Protein AF-A0A962XUI7-F1 (afdb_monomer_lite)

Sequence (190 aa):
MIWFRSATIGVGAEGLFVVFGGFAVDAEAFRALLSDLDWAPSDAAALRLVDDGALAWGTGSEPDVLVGTWSNAGQDRVAWLAANAEELLAAYYRTHPLTRAGFDRQARELLQRHGASAFAGIAGELPERSLFVDVGSVVAEPRGAPRHRYGVYCALDRRPGDVD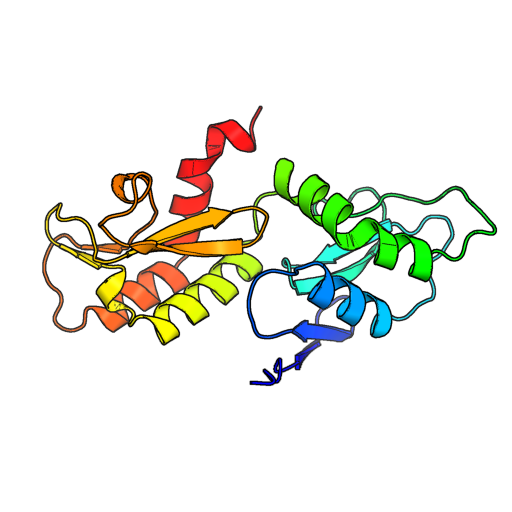LAVRRWLDRGEAYDGYLGMNVCRYNC

Structure (mmCIF, N/CA/C/O backbone):
data_AF-A0A962XUI7-F1
#
_entry.id   AF-A0A962XUI7-F1
#
loop_
_atom_site.group_PDB
_atom_site.id
_atom_site.type_symbol
_atom_site.label_atom_id
_atom_site.label_alt_id
_atom_site.label_comp_id
_atom_site.label_asym_id
_atom_site.label_entity_id
_atom_site.label_seq_id
_atom_site.pdbx_PDB_ins_code
_atom_site.Cartn_x
_atom_site.Cartn_y
_atom_site.Cartn_z
_atom_site.occupancy
_atom_site.B_iso_or_equiv
_atom_site.auth_seq_id
_atom_site.auth_comp_id
_atom_site.auth_asym_id
_atom_site.auth_atom_id
_atom_site.pdbx_PDB_model_num
ATOM 1 N N . MET A 1 1 ? 22.397 0.291 12.894 1.00 29.59 1 MET A N 1
ATOM 2 C CA . MET A 1 1 ? 21.547 -0.911 13.025 1.00 29.59 1 MET A CA 1
ATOM 3 C C . MET A 1 1 ? 21.180 -1.314 11.606 1.00 29.59 1 MET A C 1
ATOM 5 O O . MET A 1 1 ? 20.463 -0.566 10.958 1.00 29.59 1 MET A O 1
ATOM 9 N N . ILE A 1 2 ? 21.818 -2.355 11.071 1.00 26.89 2 ILE A N 1
ATOM 10 C CA . ILE A 1 2 ? 21.682 -2.775 9.667 1.00 26.89 2 ILE A CA 1
ATOM 11 C C . ILE A 1 2 ? 20.462 -3.700 9.600 1.00 26.89 2 ILE A C 1
ATOM 13 O O . ILE A 1 2 ? 20.436 -4.715 10.294 1.00 26.89 2 ILE A O 1
ATOM 17 N N . TRP A 1 3 ? 19.433 -3.310 8.849 1.00 32.41 3 TRP A N 1
ATOM 18 C CA . TRP A 1 3 ? 18.208 -4.090 8.672 1.00 32.41 3 TRP A CA 1
ATOM 19 C C . TRP A 1 3 ? 18.398 -5.075 7.515 1.00 32.41 3 TRP A C 1
ATOM 21 O O . TRP A 1 3 ? 18.704 -4.663 6.402 1.00 32.41 3 TRP A O 1
ATOM 31 N N . PHE A 1 4 ? 18.210 -6.371 7.766 1.00 27.72 4 PHE A N 1
ATOM 32 C CA . PHE A 1 4 ? 18.110 -7.373 6.704 1.00 27.72 4 PHE A CA 1
ATOM 33 C C . PHE A 1 4 ? 16.677 -7.363 6.153 1.00 27.72 4 PHE A C 1
ATOM 35 O O . PHE A 1 4 ? 15.739 -7.705 6.875 1.00 27.72 4 PHE A O 1
ATOM 42 N N . ARG A 1 5 ? 16.498 -6.959 4.889 1.00 40.66 5 ARG A N 1
ATOM 43 C CA . ARG A 1 5 ? 15.244 -7.163 4.143 1.00 40.66 5 ARG A CA 1
ATOM 44 C C . ARG A 1 5 ? 15.148 -8.651 3.789 1.00 40.66 5 ARG A C 1
ATOM 46 O O . ARG A 1 5 ? 16.077 -9.203 3.207 1.00 40.66 5 ARG A O 1
ATOM 53 N N . SER A 1 6 ? 14.065 -9.317 4.183 1.00 40.41 6 SER A N 1
ATOM 54 C CA . SER A 1 6 ? 13.841 -10.729 3.848 1.00 40.41 6 SER A CA 1
ATOM 55 C C . SER A 1 6 ? 13.250 -10.804 2.443 1.00 40.41 6 SER A C 1
ATOM 57 O O . SER A 1 6 ? 12.113 -10.385 2.245 1.00 40.41 6 SER A O 1
ATOM 59 N N . ALA A 1 7 ? 14.007 -11.288 1.460 1.00 40.28 7 ALA A N 1
ATOM 60 C CA . ALA A 1 7 ? 13.498 -11.524 0.111 1.00 40.28 7 ALA A CA 1
ATOM 61 C C . ALA A 1 7 ? 12.825 -12.904 0.046 1.00 40.28 7 ALA A C 1
ATOM 63 O O . ALA A 1 7 ? 13.411 -13.908 0.451 1.00 40.28 7 ALA A O 1
ATOM 64 N N . THR A 1 8 ? 11.587 -12.960 -0.442 1.00 40.16 8 THR A N 1
ATOM 65 C CA . THR A 1 8 ? 10.856 -14.208 -0.697 1.00 40.16 8 THR A CA 1
ATOM 66 C C . THR A 1 8 ? 10.684 -14.377 -2.200 1.00 40.16 8 THR A C 1
ATOM 68 O O . THR A 1 8 ? 10.201 -13.474 -2.876 1.00 40.16 8 THR A O 1
ATOM 71 N N . ILE A 1 9 ? 11.076 -15.534 -2.729 1.00 38.12 9 ILE A N 1
ATOM 72 C CA . ILE A 1 9 ? 10.912 -15.867 -4.147 1.00 38.12 9 ILE A CA 1
ATOM 73 C C . ILE A 1 9 ? 9.479 -16.366 -4.364 1.00 38.12 9 ILE A C 1
ATOM 75 O O . ILE A 1 9 ? 9.059 -17.339 -3.733 1.00 38.12 9 ILE A O 1
ATOM 79 N N . GLY A 1 10 ? 8.733 -15.694 -5.239 1.00 38.22 10 GLY A N 1
ATOM 80 C CA . GLY A 1 10 ? 7.406 -16.095 -5.699 1.00 38.22 10 GLY A CA 1
ATOM 81 C C . GLY A 1 10 ? 7.456 -16.674 -7.114 1.00 38.22 10 GLY A C 1
ATOM 82 O O . GLY A 1 10 ? 8.294 -16.290 -7.930 1.00 38.22 10 GLY A O 1
ATOM 83 N N . VAL A 1 11 ? 6.548 -17.607 -7.412 1.00 34.66 11 VAL A N 1
ATOM 84 C CA . VAL A 1 11 ? 6.339 -18.138 -8.768 1.00 34.66 11 VAL A CA 1
ATOM 85 C C . VAL A 1 11 ? 4.913 -17.803 -9.190 1.00 34.66 11 VAL A C 1
ATOM 87 O O . VAL A 1 11 ? 3.964 -18.235 -8.533 1.00 34.66 11 VAL A O 1
ATOM 90 N N . GLY A 1 12 ? 4.765 -17.025 -10.261 1.00 36.84 12 GLY A N 1
ATOM 91 C CA . GLY A 1 12 ? 3.476 -16.664 -10.857 1.00 36.84 12 GLY A CA 1
ATOM 92 C C . GLY A 1 12 ? 3.343 -17.177 -12.287 1.00 36.84 12 GLY A C 1
ATOM 93 O O . GLY A 1 12 ? 4.285 -17.728 -12.854 1.00 36.84 12 GLY A O 1
ATOM 94 N N . ALA A 1 13 ? 2.167 -16.972 -12.884 1.00 31.94 13 ALA A N 1
ATOM 95 C CA . ALA A 1 13 ? 1.854 -17.423 -14.244 1.00 31.94 13 ALA A CA 1
ATOM 96 C C . ALA A 1 13 ? 2.773 -16.826 -15.332 1.00 31.94 13 ALA A C 1
ATOM 98 O O . ALA A 1 13 ? 2.864 -17.39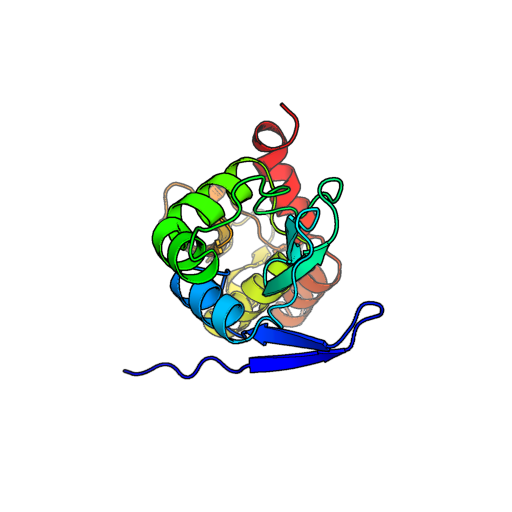4 -16.415 1.00 31.94 13 ALA A O 1
ATOM 99 N N . GLU A 1 14 ? 3.478 -15.728 -15.031 1.00 36.91 14 GLU A N 1
ATOM 100 C CA . GLU A 1 14 ? 4.357 -15.013 -15.969 1.00 36.91 14 GLU A CA 1
ATOM 101 C C . GLU A 1 14 ? 5.851 -15.094 -15.602 1.00 36.91 14 GLU A C 1
ATOM 103 O O . GLU A 1 14 ? 6.672 -14.402 -16.196 1.00 36.91 14 GLU A O 1
ATOM 108 N N . GLY A 1 15 ? 6.231 -15.958 -14.650 1.00 35.81 15 GLY A N 1
ATOM 109 C CA . GLY A 1 15 ? 7.635 -16.222 -14.319 1.00 35.81 15 GLY A CA 1
ATOM 110 C C . GLY A 1 15 ? 7.991 -16.107 -12.835 1.00 35.81 15 GLY A C 1
ATOM 111 O O . GLY A 1 15 ? 7.129 -16.064 -11.952 1.00 35.81 15 GLY A O 1
ATOM 112 N N . LEU A 1 16 ? 9.302 -16.124 -12.577 1.00 35.97 16 LEU A N 1
ATOM 113 C CA . LEU A 1 16 ? 9.907 -16.008 -11.250 1.00 35.97 16 LEU A CA 1
ATOM 114 C C . LEU A 1 16 ? 10.018 -14.528 -10.869 1.00 35.97 16 LEU A C 1
ATOM 116 O O . LEU A 1 16 ? 10.574 -13.748 -11.637 1.00 35.97 16 LEU A O 1
ATOM 120 N N . PHE A 1 17 ? 9.549 -14.147 -9.683 1.00 39.69 17 PHE A N 1
ATOM 121 C CA . PHE A 1 17 ? 9.727 -12.788 -9.169 1.00 39.69 17 PHE A CA 1
ATOM 122 C C . PHE A 1 17 ? 10.212 -12.803 -7.720 1.00 39.69 17 PHE A C 1
ATOM 124 O O . PHE A 1 17 ? 9.881 -13.690 -6.929 1.00 39.69 17 PHE A O 1
ATOM 131 N N . VAL A 1 18 ? 11.026 -11.810 -7.368 1.00 39.59 18 VAL A N 1
ATOM 132 C CA . VAL A 1 18 ? 11.553 -11.620 -6.014 1.00 39.59 18 VAL A CA 1
ATOM 133 C C . VAL A 1 18 ? 10.689 -10.579 -5.309 1.00 39.59 18 VAL A C 1
ATOM 135 O O . VAL A 1 18 ? 10.566 -9.452 -5.778 1.00 39.59 18 VAL A O 1
ATOM 138 N N . VAL A 1 19 ? 10.077 -10.954 -4.185 1.00 41.75 19 VAL A N 1
ATOM 139 C CA . VAL A 1 19 ? 9.306 -10.048 -3.324 1.00 41.75 19 VAL A CA 1
ATOM 140 C C . VAL A 1 19 ? 10.178 -9.644 -2.146 1.00 41.75 19 VAL A C 1
ATOM 142 O O . VAL A 1 19 ? 10.559 -10.486 -1.329 1.00 41.75 19 VAL A O 1
ATOM 145 N N . PHE A 1 20 ? 10.468 -8.354 -2.012 1.00 43.25 20 PHE A N 1
ATOM 146 C CA . PHE A 1 20 ? 11.111 -7.832 -0.809 1.00 43.25 20 PHE A CA 1
ATOM 147 C C . PHE A 1 20 ? 10.083 -7.701 0.323 1.00 43.25 20 PHE A C 1
ATOM 149 O O . PHE A 1 20 ? 9.037 -7.070 0.170 1.00 43.25 20 PHE A O 1
ATOM 156 N N . GLY A 1 21 ? 10.371 -8.315 1.472 1.00 36.72 21 GLY A N 1
ATOM 157 C CA . GLY A 1 21 ? 9.679 -8.042 2.727 1.00 36.72 21 GLY A CA 1
ATOM 158 C C . GLY A 1 21 ? 10.171 -6.727 3.329 1.00 36.72 21 GLY A C 1
ATOM 159 O O . GLY A 1 21 ? 11.383 -6.505 3.425 1.00 36.72 21 GLY A O 1
ATOM 160 N N . GLY A 1 22 ? 9.237 -5.887 3.768 1.00 51.22 22 GLY A N 1
ATOM 161 C CA . GLY A 1 22 ? 9.512 -4.593 4.379 1.00 51.22 22 GLY A CA 1
ATOM 162 C C . GLY A 1 22 ? 9.123 -3.417 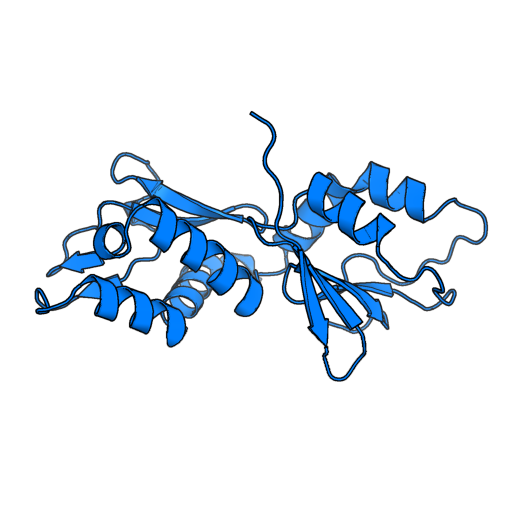3.491 1.00 51.22 22 GLY A C 1
ATOM 163 O O . GLY A 1 22 ? 9.905 -3.009 2.639 1.00 51.22 22 GLY A O 1
ATOM 164 N N . PHE A 1 23 ? 7.971 -2.818 3.808 1.00 57.06 23 PHE A N 1
ATOM 165 C CA . PHE A 1 23 ? 7.500 -1.512 3.320 1.00 57.06 23 PHE A CA 1
ATOM 166 C C . PHE A 1 23 ? 7.306 -1.365 1.799 1.00 57.06 23 PHE A C 1
ATOM 168 O O . PHE A 1 23 ? 7.517 -2.288 1.016 1.00 57.06 23 PHE A O 1
ATOM 175 N N . ALA A 1 24 ? 6.788 -0.203 1.392 1.00 70.38 24 ALA A N 1
ATOM 176 C CA . ALA A 1 24 ? 6.677 0.193 -0.005 1.00 70.38 24 ALA A CA 1
ATOM 177 C C . ALA A 1 24 ? 7.998 0.026 -0.750 1.00 70.38 24 ALA A C 1
ATOM 179 O O . ALA A 1 24 ? 9.072 0.154 -0.160 1.00 70.38 24 ALA A O 1
ATOM 180 N N . VAL A 1 25 ? 7.915 -0.156 -2.067 1.00 82.62 25 VAL A N 1
ATOM 181 C CA . VAL A 1 25 ? 9.087 -0.007 -2.928 1.00 82.62 25 VAL A CA 1
ATOM 182 C C . VAL A 1 25 ? 9.524 1.458 -2.885 1.00 82.62 25 VAL A C 1
ATOM 184 O O . VAL A 1 25 ? 8.973 2.306 -3.582 1.00 82.62 25 VAL A O 1
ATOM 187 N N . ASP A 1 26 ? 10.485 1.746 -2.008 1.00 86.88 26 ASP A N 1
ATOM 188 C CA . ASP A 1 26 ? 11.250 2.987 -1.978 1.00 86.88 26 ASP A CA 1
ATOM 189 C C . ASP A 1 26 ? 12.376 2.949 -3.022 1.00 86.88 26 ASP A C 1
ATOM 191 O O . ASP A 1 26 ? 12.612 1.941 -3.690 1.00 86.88 26 ASP A O 1
ATOM 195 N N . ALA A 1 27 ? 13.096 4.056 -3.192 1.00 87.69 27 ALA A N 1
ATOM 196 C CA . ALA A 1 27 ? 14.141 4.135 -4.208 1.00 87.69 27 ALA A CA 1
ATOM 197 C C . ALA A 1 27 ? 15.297 3.148 -3.979 1.00 87.69 27 ALA A C 1
ATOM 199 O O . ALA A 1 27 ? 15.947 2.730 -4.934 1.00 87.69 27 ALA A O 1
ATOM 200 N N . GLU A 1 28 ? 15.572 2.761 -2.734 1.00 89.44 28 GLU A N 1
ATOM 201 C CA . GLU A 1 28 ? 16.570 1.734 -2.430 1.00 89.44 28 GLU A CA 1
ATOM 202 C C . GLU A 1 28 ? 16.062 0.339 -2.823 1.00 89.44 28 GLU A C 1
ATOM 204 O O . GLU A 1 28 ? 16.771 -0.399 -3.507 1.00 89.44 28 GLU A O 1
ATOM 209 N N . ALA A 1 29 ? 14.816 0.005 -2.472 1.00 88.00 29 ALA A N 1
ATOM 210 C CA . ALA A 1 29 ? 14.149 -1.236 -2.870 1.00 88.00 29 ALA A CA 1
ATOM 211 C C . ALA A 1 29 ? 14.071 -1.356 -4.388 1.00 88.00 29 ALA A C 1
ATOM 213 O O . ALA A 1 29 ? 14.343 -2.415 -4.942 1.00 88.00 29 ALA A O 1
ATOM 214 N N . PHE A 1 30 ? 13.751 -0.256 -5.062 1.00 90.50 30 PHE A N 1
ATOM 215 C CA . PHE A 1 30 ? 13.689 -0.198 -6.511 1.00 90.50 30 PHE A CA 1
ATOM 216 C C . PHE A 1 30 ? 15.048 -0.480 -7.153 1.00 90.50 30 PHE A C 1
ATOM 218 O O . PHE A 1 30 ? 15.129 -1.268 -8.088 1.00 90.50 30 PHE A O 1
ATOM 225 N N . ARG A 1 31 ? 16.137 0.099 -6.631 1.00 91.19 31 ARG A N 1
ATOM 226 C CA . ARG A 1 31 ? 17.498 -0.183 -7.122 1.00 91.19 31 ARG A CA 1
ATOM 227 C C . ARG A 1 31 ? 17.905 -1.641 -6.897 1.00 91.19 31 ARG A C 1
ATOM 229 O O . ARG A 1 31 ? 18.550 -2.228 -7.764 1.00 91.19 31 ARG A O 1
ATOM 236 N N . ALA A 1 32 ? 17.514 -2.228 -5.767 1.00 89.56 32 ALA A N 1
ATOM 237 C CA . ALA A 1 32 ? 17.717 -3.653 -5.515 1.00 89.56 32 ALA A CA 1
ATOM 238 C C . ALA A 1 32 ? 16.933 -4.513 -6.522 1.00 89.56 32 ALA A C 1
ATOM 240 O O . ALA A 1 32 ? 17.523 -5.352 -7.194 1.00 89.56 32 ALA A O 1
ATOM 241 N N . LEU A 1 33 ? 15.645 -4.220 -6.721 1.00 89.69 33 LEU A N 1
ATOM 242 C CA . LEU A 1 33 ? 14.799 -4.888 -7.712 1.00 89.69 33 LEU A CA 1
ATOM 243 C C . LEU A 1 33 ? 15.351 -4.776 -9.138 1.00 89.69 33 LEU A C 1
ATOM 245 O O . LEU A 1 33 ? 15.297 -5.745 -9.882 1.00 89.69 33 LEU A O 1
ATOM 249 N N . LEU A 1 34 ? 15.897 -3.618 -9.522 1.00 89.31 34 LEU A N 1
ATOM 250 C CA . LEU A 1 34 ? 16.548 -3.442 -10.825 1.00 89.31 34 LEU A CA 1
ATOM 251 C C . LEU A 1 34 ? 17.777 -4.334 -10.988 1.00 89.31 34 LEU A C 1
ATOM 253 O O . LEU A 1 34 ? 18.055 -4.778 -12.096 1.00 89.31 34 LEU A O 1
ATOM 257 N N . SER A 1 35 ? 18.521 -4.554 -9.904 1.00 87.25 35 SER A N 1
ATOM 258 C CA . SER A 1 35 ? 19.732 -5.379 -9.920 1.00 87.25 35 SER A CA 1
ATOM 259 C C . SER A 1 35 ? 19.398 -6.867 -10.059 1.00 87.25 35 SER A C 1
ATOM 261 O O . SER A 1 35 ? 20.179 -7.613 -10.642 1.00 87.25 35 SER A O 1
ATOM 263 N N . ASP A 1 36 ? 18.229 -7.269 -9.557 1.00 85.69 36 ASP A N 1
ATOM 264 C CA . ASP A 1 36 ? 17.708 -8.638 -9.625 1.00 85.69 36 ASP A CA 1
ATOM 265 C C . ASP A 1 36 ? 16.868 -8.907 -10.889 1.00 85.69 36 ASP A C 1
ATOM 267 O O . ASP A 1 36 ? 16.522 -10.056 -11.172 1.00 85.69 36 ASP A O 1
ATOM 271 N N . LEU A 1 37 ? 16.511 -7.866 -11.648 1.00 85.06 37 LEU A N 1
ATOM 272 C CA . LEU A 1 37 ? 15.680 -7.979 -12.843 1.00 85.06 37 LEU A CA 1
ATOM 273 C C . LEU A 1 37 ? 16.454 -8.653 -13.981 1.00 85.06 37 LEU A C 1
ATOM 275 O O . LEU A 1 37 ? 17.541 -8.210 -14.353 1.00 85.06 37 LEU A O 1
ATOM 279 N N . ASP A 1 38 ? 15.855 -9.676 -14.595 1.00 81.88 38 ASP A N 1
ATOM 280 C CA . ASP A 1 38 ? 16.428 -10.307 -15.785 1.00 81.88 38 ASP A CA 1
ATOM 281 C C . ASP A 1 38 ? 16.441 -9.310 -16.956 1.00 81.88 38 ASP A C 1
ATOM 283 O O . ASP A 1 38 ? 15.404 -8.890 -17.486 1.00 81.88 38 ASP A O 1
ATOM 287 N N . TRP A 1 39 ? 17.640 -8.853 -17.314 1.00 76.06 39 TRP A N 1
ATOM 288 C CA . TRP A 1 39 ? 17.829 -7.730 -18.221 1.00 76.06 39 TRP A CA 1
ATOM 289 C C . TRP A 1 39 ? 17.889 -8.193 -19.683 1.00 76.06 39 TRP A C 1
ATOM 291 O O . TRP A 1 39 ? 18.957 -8.265 -20.292 1.00 76.06 39 TRP A O 1
ATOM 301 N N . ALA A 1 40 ? 16.719 -8.466 -20.266 1.00 70.88 40 ALA A N 1
ATOM 302 C CA . ALA A 1 40 ? 16.555 -8.736 -21.699 1.00 70.88 40 ALA A CA 1
ATOM 303 C C . ALA A 1 40 ? 15.382 -7.957 -22.349 1.00 70.88 40 ALA A C 1
ATOM 305 O O . ALA A 1 40 ? 14.563 -8.557 -23.053 1.00 70.88 40 ALA A O 1
ATOM 306 N N . PRO A 1 41 ? 15.244 -6.630 -22.134 1.00 70.25 41 PRO A N 1
ATOM 307 C CA . PRO A 1 41 ? 14.122 -5.891 -22.699 1.00 70.25 41 PRO A CA 1
ATOM 308 C C . PRO A 1 41 ? 14.247 -5.766 -24.221 1.00 70.25 41 PRO A C 1
ATOM 310 O O . PRO A 1 41 ? 15.274 -5.328 -24.743 1.00 70.25 41 PRO A O 1
ATOM 313 N N . SER A 1 42 ? 13.165 -6.072 -24.939 1.00 69.25 42 SER A N 1
ATOM 314 C CA . SER A 1 42 ? 13.014 -5.599 -26.319 1.00 69.25 42 SER A CA 1
ATOM 315 C C . SER A 1 42 ? 12.888 -4.068 -26.342 1.00 69.25 42 SER A C 1
ATOM 317 O O . SER A 1 42 ? 12.507 -3.458 -25.343 1.00 69.25 42 SER A O 1
ATOM 319 N N . ASP A 1 43 ? 13.151 -3.420 -27.478 1.00 67.69 43 ASP A N 1
ATOM 320 C CA . ASP A 1 43 ? 12.959 -1.962 -27.608 1.00 67.69 43 ASP A CA 1
ATOM 321 C C . ASP A 1 43 ? 11.491 -1.523 -27.446 1.00 67.69 43 ASP A C 1
ATOM 323 O O . ASP A 1 43 ? 11.208 -0.355 -27.196 1.00 67.69 43 ASP A O 1
ATOM 327 N N . ALA A 1 44 ? 10.551 -2.468 -27.525 1.00 70.75 44 ALA A N 1
ATOM 328 C CA . ALA A 1 44 ? 9.132 -2.248 -27.267 1.00 70.75 44 ALA A CA 1
ATOM 329 C C . ALA A 1 44 ? 8.700 -2.640 -25.840 1.00 70.75 44 ALA A C 1
ATOM 331 O O . ALA A 1 44 ? 7.507 -2.595 -25.540 1.00 70.75 44 ALA A O 1
ATOM 332 N N . ALA A 1 45 ? 9.626 -3.047 -24.966 1.00 83.56 45 ALA A N 1
ATOM 333 C CA . ALA A 1 45 ? 9.295 -3.422 -23.597 1.00 83.56 45 ALA A CA 1
ATOM 334 C C . ALA A 1 45 ? 9.094 -2.180 -22.717 1.00 83.56 45 ALA A C 1
ATOM 336 O O . ALA A 1 45 ? 9.862 -1.216 -22.784 1.00 83.56 45 ALA A O 1
ATOM 337 N N . ALA A 1 46 ? 8.074 -2.233 -21.869 1.00 88.94 46 ALA A N 1
ATOM 338 C CA . ALA A 1 46 ? 7.841 -1.286 -20.790 1.00 88.94 46 ALA A CA 1
ATOM 339 C C . ALA A 1 46 ? 8.233 -1.919 -19.450 1.00 88.94 46 ALA A C 1
ATOM 341 O O . ALA A 1 46 ? 8.117 -3.136 -19.268 1.00 88.94 46 ALA A O 1
ATOM 342 N N . LEU A 1 47 ? 8.689 -1.091 -18.512 1.00 90.81 47 LEU A N 1
ATOM 343 C CA . LEU A 1 47 ? 8.976 -1.510 -17.144 1.00 90.81 47 LEU A CA 1
ATOM 344 C C . LEU A 1 47 ? 7.716 -1.363 -16.293 1.00 90.81 47 LEU A C 1
ATOM 346 O O . LEU A 1 47 ? 7.123 -0.283 -16.245 1.00 90.81 47 LEU A O 1
ATOM 350 N N . ARG A 1 48 ? 7.340 -2.430 -15.594 1.00 91.81 48 ARG A N 1
ATOM 351 C CA . ARG A 1 48 ? 6.136 -2.518 -14.761 1.00 91.81 48 ARG A CA 1
ATOM 352 C C . ARG A 1 48 ? 6.495 -2.700 -13.289 1.00 91.81 48 ARG A C 1
ATOM 354 O O . ARG A 1 48 ? 7.514 -3.324 -12.983 1.00 91.81 48 ARG A O 1
ATOM 361 N N . LEU A 1 49 ? 5.653 -2.181 -12.395 1.00 92.62 49 LEU A N 1
ATOM 362 C CA . LEU A 1 49 ? 5.734 -2.381 -10.946 1.00 92.62 49 LEU A CA 1
ATOM 363 C C . LEU A 1 49 ? 4.571 -3.265 -10.475 1.00 92.62 49 LEU A C 1
ATOM 365 O O . LEU A 1 49 ? 3.500 -2.784 -10.112 1.00 92.62 49 LEU A O 1
ATOM 369 N N . VAL A 1 50 ? 4.800 -4.573 -10.470 1.00 90.56 50 VAL A N 1
ATOM 370 C CA . VAL A 1 50 ? 3.782 -5.578 -10.153 1.00 90.56 50 VAL A CA 1
ATOM 371 C C . VAL A 1 50 ? 3.581 -5.659 -8.638 1.00 90.56 50 VAL A C 1
ATOM 373 O O .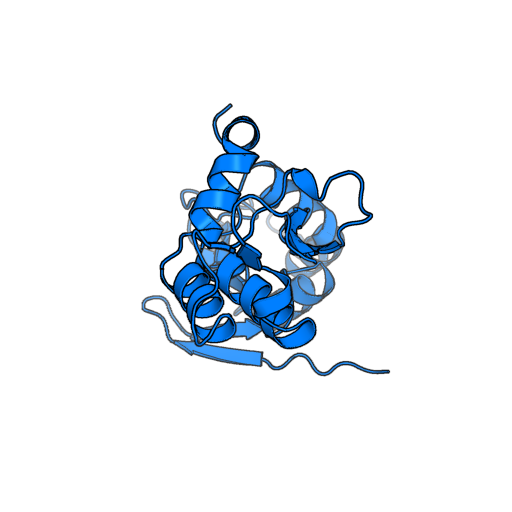 VAL A 1 50 ? 4.549 -5.785 -7.878 1.00 90.56 50 VAL A O 1
ATOM 376 N N . ASP A 1 51 ? 2.320 -5.587 -8.202 1.00 90.19 51 ASP A N 1
ATOM 377 C CA . ASP A 1 51 ? 1.884 -5.718 -6.800 1.00 90.19 51 ASP A CA 1
ATOM 378 C C . ASP A 1 51 ? 2.673 -4.846 -5.798 1.00 90.19 51 ASP A C 1
ATOM 380 O O . ASP A 1 51 ? 2.892 -5.215 -4.630 1.00 90.19 51 ASP A O 1
ATOM 384 N N . ASP A 1 52 ? 3.143 -3.688 -6.278 1.00 91.62 52 ASP A N 1
ATOM 385 C CA . ASP A 1 52 ? 3.960 -2.715 -5.543 1.00 91.62 52 ASP A CA 1
ATOM 386 C C . ASP A 1 52 ? 5.194 -3.343 -4.879 1.00 91.62 52 ASP A C 1
ATOM 388 O O . ASP A 1 52 ? 5.587 -2.948 -3.777 1.00 91.62 52 ASP A O 1
ATOM 392 N N . GLY A 1 53 ? 5.742 -4.406 -5.474 1.00 89.00 53 GLY A N 1
ATOM 393 C CA . GLY A 1 53 ? 6.757 -5.241 -4.827 1.00 89.00 53 GLY A CA 1
ATOM 394 C C . GLY A 1 53 ? 7.734 -5.941 -5.763 1.00 89.00 53 GLY A C 1
ATOM 395 O O . GLY A 1 53 ? 8.759 -6.416 -5.276 1.00 89.00 53 GLY A O 1
ATOM 396 N N . ALA A 1 54 ? 7.451 -5.994 -7.065 1.00 89.19 54 ALA A N 1
ATOM 397 C CA . ALA A 1 54 ? 8.311 -6.630 -8.055 1.00 89.19 54 ALA A CA 1
ATOM 398 C C . ALA A 1 54 ? 8.415 -5.792 -9.334 1.00 89.19 54 ALA A C 1
ATOM 400 O O . ALA A 1 54 ? 7.465 -5.112 -9.720 1.00 89.19 54 ALA A O 1
ATOM 401 N N . LEU A 1 55 ? 9.564 -5.870 -10.007 1.00 90.56 55 LEU A N 1
ATOM 402 C CA . LEU A 1 55 ? 9.732 -5.317 -11.348 1.00 90.56 55 LEU A CA 1
ATOM 403 C C . LEU A 1 55 ? 9.583 -6.416 -12.390 1.00 90.56 55 LEU A C 1
ATOM 405 O O . LEU A 1 55 ? 10.074 -7.528 -12.200 1.00 90.56 55 LEU A O 1
ATOM 409 N N . ALA A 1 56 ? 8.918 -6.086 -13.491 1.00 89.94 56 ALA A N 1
ATOM 410 C CA . ALA A 1 56 ? 8.749 -6.985 -14.621 1.00 89.94 56 ALA A CA 1
ATOM 411 C C . ALA A 1 56 ? 8.787 -6.214 -15.941 1.00 89.94 56 ALA A C 1
ATOM 413 O O . ALA A 1 56 ? 8.435 -5.033 -16.006 1.00 89.94 56 ALA A O 1
ATOM 414 N N . TRP A 1 57 ? 9.181 -6.907 -17.005 1.00 88.19 57 TRP A N 1
ATOM 415 C CA . TRP A 1 57 ? 9.012 -6.418 -18.367 1.00 88.19 57 TRP A CA 1
ATOM 416 C C . TRP A 1 57 ? 7.625 -6.786 -18.881 1.00 88.19 57 TRP A C 1
ATOM 418 O O . TRP A 1 57 ? 7.165 -7.908 -18.688 1.00 88.19 57 TRP A O 1
ATOM 428 N N . GLY A 1 58 ? 6.974 -5.856 -19.568 1.00 86.75 58 GLY A N 1
ATOM 429 C CA . GLY A 1 58 ? 5.713 -6.111 -20.258 1.00 86.75 58 GLY A CA 1
ATOM 430 C C . GLY A 1 58 ? 5.519 -5.172 -21.434 1.00 86.75 58 GLY A C 1
ATOM 431 O O . GLY A 1 58 ? 6.485 -4.628 -21.979 1.00 86.75 58 GLY A O 1
ATOM 432 N N . THR A 1 59 ? 4.269 -4.984 -21.836 1.00 84.38 59 THR A N 1
ATOM 433 C CA . THR A 1 59 ? 3.899 -4.011 -22.861 1.00 84.38 59 THR A CA 1
ATOM 434 C C . THR A 1 59 ? 3.550 -2.662 -22.223 1.00 84.38 59 THR A C 1
ATOM 436 O O . THR A 1 59 ? 3.536 -2.504 -21.005 1.00 84.38 59 THR A O 1
ATOM 439 N N . GLY A 1 60 ? 3.343 -1.633 -23.043 1.00 84.00 60 GLY A N 1
ATOM 440 C CA . GLY A 1 60 ? 3.020 -0.287 -22.556 1.00 84.00 60 GLY A CA 1
ATOM 441 C C . GLY A 1 60 ? 1.538 -0.057 -22.242 1.00 84.00 60 GLY A C 1
ATOM 442 O O . GLY A 1 60 ? 1.149 1.095 -22.080 1.00 84.00 60 GLY A O 1
ATOM 443 N N . SER A 1 61 ? 0.704 -1.101 -22.244 1.00 84.88 61 SER A N 1
ATOM 444 C CA . SER A 1 61 ? -0.761 -0.982 -22.120 1.00 84.88 61 SER A CA 1
ATOM 445 C C . SER A 1 61 ? -1.296 -1.350 -20.735 1.00 84.88 61 SER A C 1
ATOM 447 O O . SER A 1 61 ? -2.469 -1.130 -20.437 1.00 84.88 61 SER A O 1
ATOM 449 N N . GLU A 1 62 ? -0.439 -1.919 -19.898 1.00 87.38 62 GLU A N 1
ATOM 450 C CA . GLU A 1 62 ? -0.777 -2.449 -18.596 1.00 87.38 62 GLU A CA 1
ATOM 451 C C . GLU A 1 62 ? -0.957 -1.316 -17.573 1.00 87.38 62 GLU A C 1
ATOM 453 O O . GLU A 1 62 ? -0.300 -0.275 -17.654 1.00 87.38 62 GLU A O 1
ATOM 458 N N . PRO A 1 63 ? -1.848 -1.498 -16.585 1.00 85.56 63 PRO A N 1
ATOM 459 C CA . PRO A 1 63 ? -2.164 -0.458 -15.607 1.00 85.56 63 PRO A CA 1
ATOM 460 C C . PRO A 1 63 ? -1.045 -0.209 -14.583 1.00 85.56 63 PRO A C 1
ATOM 462 O O . PRO A 1 63 ? -1.126 0.747 -13.823 1.00 85.56 63 PRO A O 1
ATOM 465 N N . ASP A 1 64 ? -0.028 -1.068 -14.534 1.00 89.62 64 ASP A N 1
ATOM 466 C CA . ASP A 1 64 ? 1.101 -1.030 -13.598 1.00 89.62 64 ASP A CA 1
ATOM 467 C C . ASP A 1 64 ? 2.416 -0.605 -14.279 1.00 89.62 64 ASP A C 1
ATOM 469 O O . ASP A 1 64 ? 3.511 -0.856 -13.766 1.00 89.62 64 ASP A O 1
ATOM 473 N N . VAL A 1 65 ? 2.332 0.039 -15.449 1.00 91.38 65 VAL A N 1
ATOM 474 C CA . VAL A 1 65 ? 3.500 0.553 -16.175 1.00 91.38 65 VAL A CA 1
ATOM 475 C C . VAL A 1 65 ? 4.128 1.715 -15.404 1.00 91.38 65 VAL A C 1
ATOM 477 O O . VAL A 1 65 ? 3.533 2.776 -15.222 1.00 91.38 65 VAL A O 1
ATOM 480 N N . LEU A 1 66 ? 5.381 1.521 -14.992 1.00 89.12 66 LEU A N 1
ATOM 481 C CA . LEU A 1 66 ? 6.211 2.539 -14.355 1.00 89.12 66 LEU A CA 1
ATOM 482 C C . LEU A 1 66 ? 6.902 3.418 -15.400 1.00 89.12 66 LEU A C 1
ATOM 484 O O . LEU A 1 66 ? 6.955 4.639 -15.263 1.00 89.12 66 LEU A O 1
ATOM 488 N N . VAL A 1 67 ? 7.440 2.790 -16.448 1.00 88.50 67 VAL A N 1
ATOM 489 C CA . VAL A 1 67 ? 8.058 3.486 -17.578 1.00 88.50 67 VAL A CA 1
ATOM 490 C C . VAL A 1 67 ? 7.640 2.809 -18.874 1.00 88.50 67 VAL A C 1
ATOM 492 O O . VAL A 1 67 ? 7.811 1.601 -19.027 1.00 88.50 67 VAL A O 1
ATOM 495 N N . GLY A 1 68 ? 7.082 3.595 -19.797 1.00 85.06 68 GLY A N 1
ATOM 496 C CA . GLY A 1 68 ? 6.640 3.119 -21.108 1.00 85.06 68 GLY A CA 1
ATOM 497 C C . GLY A 1 68 ? 7.789 2.699 -22.029 1.00 85.06 68 GLY A C 1
ATOM 498 O O . GLY A 1 68 ? 8.954 2.651 -21.640 1.00 85.06 68 GLY A O 1
ATOM 499 N N . THR A 1 69 ? 7.454 2.413 -23.286 1.00 76.00 69 THR A N 1
ATOM 500 C CA . THR A 1 69 ? 8.425 1.968 -24.295 1.00 76.00 69 THR A CA 1
ATOM 501 C C . THR A 1 69 ? 9.523 3.007 -24.525 1.00 76.00 69 THR A C 1
ATOM 503 O O . THR A 1 69 ? 9.229 4.179 -24.777 1.00 76.00 69 THR A O 1
ATOM 506 N N . TRP A 1 70 ? 10.786 2.581 -24.493 1.00 70.38 70 TRP A N 1
ATOM 507 C CA . TRP A 1 70 ? 11.933 3.462 -24.714 1.00 70.38 70 TRP A CA 1
ATOM 508 C C . TRP A 1 70 ? 12.356 3.499 -26.180 1.00 70.38 70 TRP A C 1
ATOM 510 O O . TRP A 1 70 ? 12.733 2.484 -26.752 1.00 70.38 70 TRP A O 1
ATOM 520 N N . SER A 1 71 ? 12.428 4.697 -26.759 1.00 59.97 71 SER A N 1
ATOM 521 C CA . SER A 1 71 ? 12.949 4.907 -28.118 1.00 59.97 71 SER A CA 1
ATOM 522 C C . SER A 1 71 ? 14.459 5.193 -28.184 1.00 59.97 71 SER A C 1
ATOM 524 O O . SER A 1 71 ? 14.999 5.384 -29.273 1.00 59.97 71 SER A O 1
ATOM 526 N N . ASN A 1 72 ? 15.172 5.215 -27.052 1.00 54.94 72 ASN A N 1
ATOM 527 C CA . ASN A 1 72 ? 16.569 5.657 -27.010 1.00 54.94 72 ASN A CA 1
ATOM 528 C C . ASN A 1 72 ? 17.542 4.469 -27.030 1.00 54.94 72 ASN A C 1
ATOM 530 O O . ASN A 1 72 ? 17.947 3.945 -25.988 1.00 54.94 72 ASN A O 1
ATOM 534 N N . ALA A 1 73 ? 17.936 4.054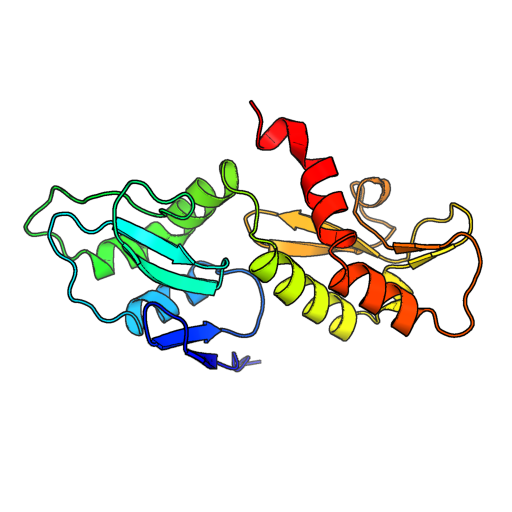 -28.232 1.00 53.00 73 ALA A N 1
ATOM 535 C CA . ALA A 1 73 ? 19.058 3.144 -28.437 1.00 53.00 73 ALA A CA 1
ATOM 536 C C . ALA A 1 73 ? 20.376 3.846 -28.038 1.00 53.00 73 ALA A C 1
ATOM 538 O O . ALA A 1 73 ? 20.753 4.843 -28.650 1.00 53.00 73 ALA A O 1
ATOM 539 N N . GLY A 1 74 ? 21.070 3.350 -27.004 1.00 58.09 74 GLY A N 1
ATOM 540 C CA . GLY A 1 74 ? 22.435 3.783 -26.651 1.00 58.09 74 GLY A CA 1
ATOM 541 C C . GLY A 1 74 ? 22.655 4.381 -25.253 1.00 58.09 74 GLY A C 1
ATOM 542 O O . GLY A 1 74 ? 23.802 4.644 -24.903 1.00 58.09 74 GLY A O 1
ATOM 543 N N . GLN A 1 75 ? 21.615 4.578 -24.434 1.00 67.75 75 GLN A N 1
ATOM 544 C CA . GLN A 1 75 ? 21.775 4.956 -23.019 1.00 67.75 75 GLN A CA 1
ATOM 545 C C . GLN A 1 75 ? 21.868 3.720 -22.114 1.00 67.75 75 GLN A C 1
ATOM 547 O O . GLN A 1 75 ? 21.161 2.737 -22.337 1.00 67.75 75 GLN A O 1
ATOM 552 N N . ASP A 1 76 ? 22.693 3.795 -21.064 1.00 82.81 76 ASP A N 1
ATOM 553 C CA . ASP A 1 76 ? 22.666 2.828 -19.961 1.00 82.81 76 ASP A CA 1
ATOM 554 C C . ASP A 1 76 ? 21.345 2.984 -19.192 1.00 82.81 76 ASP A C 1
ATOM 556 O O . ASP A 1 76 ? 21.170 3.860 -18.338 1.00 82.81 76 ASP A O 1
ATOM 560 N N . ARG A 1 77 ? 20.375 2.155 -19.581 1.00 80.94 77 ARG A N 1
ATOM 561 C CA . ARG A 1 77 ? 19.001 2.181 -19.076 1.00 80.94 77 ARG A CA 1
ATOM 562 C C . ARG A 1 77 ? 18.940 1.854 -17.582 1.00 80.94 77 ARG A C 1
ATOM 564 O O . ARG A 1 77 ? 18.150 2.473 -16.875 1.00 80.94 77 ARG A O 1
ATOM 571 N N . VAL A 1 78 ? 19.777 0.936 -17.095 1.00 85.12 78 VAL A N 1
ATOM 572 C CA . VAL A 1 78 ? 19.814 0.552 -15.674 1.00 85.12 78 VAL A CA 1
ATOM 573 C C . VAL A 1 78 ? 20.305 1.726 -14.837 1.00 85.12 78 VAL A C 1
ATOM 575 O O . VAL A 1 78 ? 19.656 2.097 -13.857 1.00 85.12 78 VAL A O 1
ATOM 578 N N . ALA A 1 79 ? 21.403 2.363 -15.254 1.00 87.94 79 ALA A N 1
ATOM 579 C CA . ALA A 1 79 ? 21.938 3.528 -14.559 1.00 87.94 79 ALA A CA 1
ATOM 580 C C . ALA A 1 79 ? 20.934 4.691 -14.535 1.00 87.94 79 ALA A C 1
ATOM 582 O O . ALA A 1 79 ? 20.754 5.329 -13.496 1.00 87.94 79 ALA A O 1
ATOM 583 N N . TRP A 1 80 ? 20.236 4.942 -15.650 1.00 88.31 80 TRP A N 1
ATOM 584 C CA . TRP A 1 80 ? 19.203 5.977 -15.708 1.00 88.31 80 TRP A CA 1
ATOM 585 C C . TRP A 1 80 ? 18.024 5.667 -14.777 1.00 88.31 80 TRP A C 1
ATOM 587 O O . TRP A 1 80 ? 17.620 6.531 -14.000 1.00 88.31 80 TRP A O 1
ATOM 597 N N . LEU A 1 81 ? 17.502 4.437 -14.796 1.00 90.31 81 LEU A N 1
ATOM 598 C CA . LEU A 1 81 ? 16.412 4.013 -13.912 1.00 90.31 81 LEU A CA 1
ATOM 599 C C . LEU A 1 81 ? 16.800 4.147 -12.433 1.00 90.31 81 LEU A C 1
ATOM 601 O O . LEU A 1 81 ? 16.042 4.702 -11.639 1.00 90.31 81 LEU A O 1
ATOM 605 N N . ALA A 1 82 ? 18.004 3.706 -12.067 1.00 91.06 82 ALA A N 1
ATOM 606 C CA . ALA A 1 82 ? 18.510 3.796 -10.700 1.00 91.06 82 ALA A CA 1
ATOM 607 C C . ALA A 1 82 ? 18.705 5.249 -10.228 1.00 91.06 82 ALA A C 1
ATOM 609 O O . ALA A 1 82 ? 18.437 5.562 -9.060 1.00 91.06 82 ALA A O 1
ATOM 610 N N . ALA A 1 83 ? 19.154 6.135 -11.122 1.00 91.44 83 ALA A N 1
ATOM 611 C CA . ALA A 1 83 ? 19.340 7.555 -10.831 1.00 91.44 83 ALA A CA 1
ATOM 612 C C . ALA A 1 83 ? 18.008 8.296 -10.634 1.00 91.44 83 ALA A C 1
ATOM 614 O O . ALA A 1 83 ? 17.938 9.197 -9.804 1.00 91.44 83 ALA A O 1
ATOM 615 N N . ASN A 1 84 ? 16.951 7.889 -11.345 1.00 91.75 84 ASN A N 1
ATOM 616 C CA . ASN A 1 84 ? 15.642 8.553 -11.326 1.00 91.75 84 ASN A CA 1
ATOM 617 C C . ASN A 1 84 ? 14.594 7.831 -10.456 1.00 91.75 84 ASN A C 1
ATOM 619 O O . ASN A 1 84 ? 13.421 8.192 -10.481 1.00 91.75 84 ASN A O 1
ATOM 623 N N . ALA A 1 85 ? 14.994 6.825 -9.673 1.00 91.19 85 ALA A N 1
ATOM 624 C CA . ALA A 1 85 ? 14.095 5.955 -8.908 1.00 91.19 85 ALA A CA 1
ATOM 625 C C . ALA A 1 85 ? 13.049 6.708 -8.059 1.00 91.19 85 ALA A C 1
ATOM 627 O O . ALA A 1 85 ? 11.867 6.377 -8.098 1.00 91.19 85 ALA A O 1
ATOM 628 N N . GLU A 1 86 ? 13.468 7.734 -7.312 1.00 89.81 86 GLU A N 1
ATOM 629 C CA . GLU A 1 86 ? 12.574 8.515 -6.441 1.00 89.81 86 GLU A CA 1
ATOM 630 C C . GLU A 1 86 ? 11.496 9.250 -7.238 1.00 89.81 86 GLU A C 1
ATOM 632 O O . GLU A 1 86 ? 10.314 9.185 -6.902 1.00 89.81 86 GLU A O 1
ATOM 637 N N . GLU A 1 87 ? 11.900 9.920 -8.317 1.00 90.56 87 GLU A N 1
ATOM 638 C CA . GLU A 1 87 ? 10.987 10.672 -9.172 1.00 90.56 87 GLU A CA 1
ATOM 639 C C . GLU A 1 87 ? 10.024 9.742 -9.913 1.00 90.56 87 GLU A C 1
ATOM 641 O O . GLU A 1 87 ? 8.830 10.037 -9.987 1.00 90.56 87 GLU A O 1
ATOM 646 N N . LEU A 1 88 ? 10.511 8.596 -10.398 1.00 91.81 88 LEU A N 1
ATOM 647 C CA . LEU A 1 88 ? 9.694 7.589 -11.075 1.00 91.81 88 LEU A CA 1
ATOM 648 C C . LEU A 1 88 ? 8.609 7.027 -10.151 1.00 91.81 88 LEU A C 1
ATOM 650 O O . LEU A 1 88 ? 7.434 7.018 -10.517 1.00 91.81 88 LEU A O 1
ATOM 654 N N . LEU A 1 89 ? 8.973 6.619 -8.934 1.00 91.44 89 LEU A N 1
ATOM 655 C CA . LEU A 1 89 ? 8.016 6.096 -7.955 1.00 91.44 89 LEU A CA 1
ATOM 656 C C . LEU A 1 89 ? 7.020 7.173 -7.507 1.00 91.44 89 LEU A C 1
ATOM 658 O O . LEU A 1 89 ? 5.817 6.918 -7.426 1.00 91.44 89 LEU A O 1
ATOM 662 N N . ALA A 1 90 ? 7.491 8.400 -7.266 1.00 89.50 90 ALA A N 1
ATOM 663 C CA . ALA A 1 90 ? 6.617 9.515 -6.918 1.00 89.50 90 ALA A CA 1
ATOM 664 C C . ALA A 1 90 ? 5.652 9.865 -8.061 1.00 89.50 90 ALA A C 1
ATOM 666 O O . ALA A 1 90 ? 4.484 10.174 -7.817 1.00 89.50 90 ALA A O 1
ATOM 667 N N . ALA A 1 91 ? 6.108 9.811 -9.314 1.00 89.69 91 ALA A N 1
ATOM 668 C CA . ALA A 1 91 ? 5.259 9.989 -10.484 1.00 89.69 91 ALA A CA 1
ATOM 669 C C . ALA A 1 91 ? 4.204 8.888 -10.591 1.00 89.69 91 ALA A C 1
ATOM 671 O O . ALA A 1 91 ? 3.027 9.207 -10.744 1.00 89.69 91 ALA A O 1
ATOM 672 N N . TYR A 1 92 ? 4.601 7.632 -10.416 1.00 91.62 92 TYR A N 1
ATOM 673 C CA . TYR A 1 92 ? 3.705 6.485 -10.467 1.00 91.62 92 TYR A CA 1
ATOM 674 C C . TYR A 1 92 ? 2.585 6.570 -9.420 1.00 91.62 92 TYR A C 1
ATOM 676 O O . TYR A 1 92 ? 1.408 6.613 -9.778 1.00 91.62 92 TYR A O 1
ATOM 684 N N . TYR A 1 93 ? 2.919 6.725 -8.137 1.00 91.25 93 TYR A N 1
ATOM 685 C CA . TYR A 1 93 ? 1.927 6.757 -7.049 1.00 91.25 93 TYR A CA 1
ATOM 686 C C . TYR A 1 93 ? 1.133 8.070 -6.938 1.00 91.25 93 TYR A C 1
ATOM 688 O O . TYR A 1 93 ? 0.267 8.226 -6.063 1.00 91.25 93 TYR A O 1
ATOM 696 N N . ARG A 1 94 ? 1.400 9.060 -7.798 1.00 86.88 94 ARG A N 1
ATOM 697 C CA . ARG A 1 94 ? 0.500 10.216 -7.933 1.00 86.88 94 ARG A CA 1
ATOM 698 C C . ARG A 1 94 ? -0.835 9.793 -8.527 1.00 86.88 94 ARG A C 1
ATOM 700 O O . ARG A 1 94 ? -1.860 10.222 -8.001 1.00 86.88 94 ARG A O 1
ATOM 707 N N . THR A 1 95 ? -0.806 8.943 -9.550 1.00 85.75 95 THR A N 1
ATOM 708 C CA . THR A 1 95 ? -1.989 8.537 -10.321 1.00 85.75 95 THR A CA 1
ATOM 709 C C . THR A 1 95 ? -2.399 7.088 -10.086 1.00 85.75 95 THR A C 1
ATOM 711 O O . THR A 1 95 ? -3.552 6.756 -10.33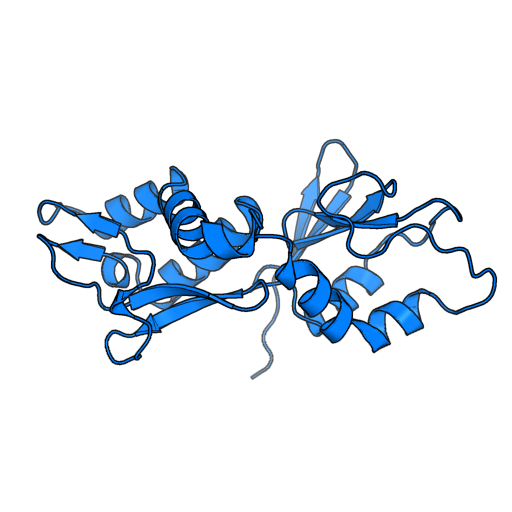2 1.00 85.75 95 THR A O 1
ATOM 714 N N . HIS A 1 96 ? -1.503 6.240 -9.574 1.00 89.50 96 HIS A N 1
ATOM 715 C CA . HIS A 1 96 ? -1.795 4.833 -9.313 1.00 89.50 96 HIS A CA 1
ATOM 716 C C . HIS A 1 96 ? -2.013 4.611 -7.811 1.00 89.50 96 HIS A C 1
ATOM 718 O O . HIS A 1 96 ? -1.130 4.944 -7.008 1.00 89.50 96 HIS A O 1
ATOM 724 N N . PRO A 1 97 ? -3.182 4.095 -7.389 1.00 92.00 97 PRO A N 1
ATOM 725 C CA . PRO A 1 97 ? -3.331 3.598 -6.033 1.00 92.00 97 PRO A CA 1
ATOM 726 C C . PRO A 1 97 ? -2.404 2.402 -5.812 1.00 92.00 97 PRO A C 1
ATOM 728 O O . PRO A 1 97 ? -2.039 1.708 -6.760 1.00 92.00 97 PRO A O 1
ATOM 731 N N . LEU A 1 98 ? -2.066 2.137 -4.549 1.00 93.25 98 LEU A N 1
ATOM 732 C CA . LEU A 1 98 ? -1.485 0.845 -4.197 1.00 93.25 98 LEU A CA 1
ATOM 733 C C . LEU A 1 98 ? -2.417 -0.265 -4.668 1.00 93.25 98 LEU A C 1
ATOM 735 O O . LEU A 1 98 ? -3.632 -0.151 -4.521 1.00 93.25 98 LEU A O 1
ATOM 739 N N . THR A 1 99 ? -1.850 -1.352 -5.168 1.00 93.81 99 THR A N 1
ATOM 740 C CA . THR A 1 99 ? -2.566 -2.611 -5.345 1.00 93.81 99 THR A CA 1
ATOM 741 C C . THR A 1 99 ? -3.032 -3.138 -3.989 1.00 93.81 99 THR A C 1
ATOM 743 O O . THR A 1 99 ? -2.449 -2.848 -2.936 1.00 93.81 99 THR A O 1
ATOM 746 N N . ARG A 1 100 ? -4.060 -3.993 -3.997 1.00 94.69 100 ARG A N 1
ATOM 747 C CA . ARG A 1 100 ? -4.503 -4.671 -2.773 1.00 94.69 100 ARG A CA 1
ATOM 748 C C . ARG A 1 100 ? -3.372 -5.479 -2.136 1.00 94.69 100 ARG A C 1
ATOM 750 O O . ARG A 1 100 ? -3.190 -5.425 -0.925 1.00 94.69 100 ARG A O 1
ATOM 757 N N . ALA A 1 101 ? -2.595 -6.197 -2.948 1.00 93.44 101 ALA A N 1
ATOM 758 C CA . ALA A 1 101 ? -1.474 -6.996 -2.468 1.00 93.44 101 ALA A CA 1
ATOM 759 C C . ALA A 1 101 ? -0.397 -6.127 -1.797 1.00 93.44 101 ALA A C 1
ATOM 761 O O . ALA A 1 101 ? 0.085 -6.471 -0.712 1.00 93.44 101 ALA A O 1
ATOM 762 N N . GLY A 1 102 ? -0.057 -4.986 -2.404 1.00 93.44 102 GLY A N 1
ATOM 763 C CA . GLY A 1 102 ? 0.875 -4.005 -1.853 1.00 93.44 102 GLY A CA 1
ATOM 764 C C . GLY A 1 102 ? 0.390 -3.393 -0.543 1.00 93.44 102 GLY A C 1
ATOM 765 O O . GLY A 1 102 ? 1.138 -3.360 0.438 1.00 93.44 102 GLY A O 1
ATOM 766 N N . PHE A 1 103 ? -0.874 -2.971 -0.491 1.00 95.56 103 PHE A N 1
ATOM 767 C CA . PHE A 1 103 ? -1.483 -2.421 0.718 1.00 95.56 103 PHE A CA 1
ATOM 768 C C . PHE A 1 103 ? -1.537 -3.449 1.857 1.00 95.56 103 PHE A C 1
ATOM 770 O O . PHE A 1 103 ? -1.038 -3.178 2.951 1.00 95.56 103 PHE A O 1
ATOM 777 N N . ASP A 1 104 ? -2.085 -4.643 1.606 1.00 95.81 104 ASP A N 1
ATOM 778 C CA . ASP A 1 104 ? -2.287 -5.676 2.630 1.00 95.81 104 ASP A CA 1
ATOM 779 C C . ASP A 1 104 ? -0.953 -6.163 3.211 1.00 95.81 104 ASP A C 1
ATOM 781 O O . ASP A 1 104 ? -0.855 -6.432 4.413 1.00 95.81 104 ASP A O 1
ATOM 785 N N . ARG A 1 105 ? 0.095 -6.258 2.380 1.00 94.44 105 ARG A N 1
ATOM 786 C CA . ARG A 1 105 ? 1.458 -6.592 2.821 1.00 94.44 105 ARG A CA 1
ATOM 787 C C . ARG A 1 105 ? 1.969 -5.571 3.837 1.00 94.44 105 ARG A C 1
ATOM 789 O O . ARG A 1 105 ? 2.319 -5.952 4.954 1.00 94.44 105 ARG A O 1
ATOM 796 N N . GLN A 1 106 ? 1.942 -4.288 3.487 1.00 94.94 106 GLN A N 1
ATOM 797 C CA . GLN A 1 106 ? 2.444 -3.213 4.348 1.00 94.94 106 GLN A CA 1
ATOM 798 C C . GLN A 1 106 ? 1.584 -3.020 5.608 1.00 94.94 106 GLN A C 1
ATOM 800 O O . GLN A 1 106 ? 2.107 -2.867 6.714 1.00 94.94 106 GLN A O 1
ATOM 805 N N . ALA A 1 107 ? 0.256 -3.084 5.482 1.00 96.38 107 ALA A N 1
ATOM 806 C CA . ALA A 1 107 ? -0.657 -2.988 6.616 1.00 96.38 107 ALA A CA 1
ATOM 807 C C . ALA A 1 107 ? -0.429 -4.127 7.622 1.00 96.38 107 ALA A C 1
ATOM 809 O O . ALA A 1 107 ? -0.370 -3.885 8.829 1.00 96.38 107 ALA A O 1
ATOM 810 N N . ARG A 1 108 ? -0.218 -5.364 7.152 1.00 95.88 108 ARG A N 1
ATOM 811 C CA . ARG A 1 108 ? 0.053 -6.513 8.029 1.00 95.88 108 ARG A CA 1
ATOM 812 C C . ARG A 1 108 ? 1.324 -6.319 8.860 1.00 95.88 108 ARG A C 1
ATOM 814 O O . ARG A 1 108 ? 1.325 -6.663 10.041 1.00 95.88 108 ARG A O 1
ATOM 821 N N . GLU A 1 109 ? 2.369 -5.722 8.292 1.00 93.75 109 GLU A N 1
ATOM 822 C CA . GLU A 1 109 ? 3.589 -5.371 9.034 1.00 93.75 109 GLU A CA 1
ATOM 823 C C . GLU A 1 109 ? 3.320 -4.321 10.123 1.00 93.75 109 GLU A C 1
ATOM 825 O O . GLU A 1 109 ? 3.819 -4.443 11.245 1.00 93.75 109 GLU A O 1
ATOM 830 N N . LEU A 1 110 ? 2.493 -3.310 9.839 1.00 95.81 110 LEU A N 1
ATOM 831 C CA . LEU A 1 110 ? 2.106 -2.296 10.827 1.00 95.81 110 LEU A CA 1
ATOM 832 C C . LEU A 1 110 ? 1.278 -2.891 11.971 1.00 95.81 110 LEU A C 1
ATOM 834 O O . LEU A 1 110 ? 1.514 -2.552 13.132 1.00 95.81 110 LEU A O 1
ATOM 838 N N . LEU A 1 111 ? 0.360 -3.808 11.659 1.00 96.38 111 LEU A N 1
ATOM 839 C CA . LEU A 1 111 ? -0.410 -4.562 12.651 1.00 96.38 111 LEU A CA 1
ATOM 840 C C . LEU A 1 111 ? 0.511 -5.401 13.546 1.00 96.38 111 LEU A C 1
ATOM 842 O O . LEU A 1 111 ? 0.321 -5.430 14.759 1.00 96.38 111 LEU A O 1
ATOM 846 N N . GLN A 1 112 ? 1.532 -6.052 12.981 1.00 95.38 112 GLN A N 1
ATOM 847 C CA . GLN A 1 112 ? 2.523 -6.799 13.766 1.00 95.38 112 GLN A CA 1
ATOM 848 C C . GLN A 1 112 ? 3.370 -5.876 14.649 1.00 95.38 112 GLN A C 1
ATOM 850 O O . GLN A 1 112 ? 3.634 -6.200 15.805 1.00 95.38 112 GLN A O 1
ATOM 855 N N . ARG A 1 113 ? 3.779 -4.715 14.125 1.00 94.94 113 ARG A N 1
ATOM 856 C CA . ARG A 1 113 ? 4.639 -3.761 14.837 1.00 94.94 113 ARG A CA 1
ATOM 857 C C . ARG A 1 113 ? 3.933 -3.054 15.989 1.00 94.94 113 ARG A C 1
ATOM 859 O O . ARG A 1 113 ? 4.558 -2.799 17.014 1.00 94.94 113 ARG A O 1
ATOM 866 N N . HIS A 1 114 ? 2.674 -2.674 15.799 1.00 95.62 114 HIS A N 1
ATOM 867 C CA . HIS A 1 114 ? 1.934 -1.845 16.753 1.00 95.62 114 HIS A CA 1
ATOM 868 C C . HIS A 1 114 ? 0.879 -2.618 17.553 1.00 95.62 114 HIS A C 1
ATOM 870 O O . HIS A 1 114 ? 0.300 -2.052 18.475 1.00 95.62 114 HIS A O 1
ATOM 876 N N . GLY A 1 115 ? 0.654 -3.892 17.229 1.00 96.88 115 GLY A N 1
ATOM 877 C CA . GLY A 1 115 ? -0.470 -4.673 17.734 1.00 96.88 115 GLY A CA 1
ATOM 878 C C . GLY A 1 115 ? -1.730 -4.416 16.909 1.00 96.88 115 GLY A C 1
ATOM 879 O O . GLY A 1 115 ? -2.033 -3.279 16.543 1.00 96.88 115 GLY A O 1
ATOM 880 N N . ALA A 1 116 ? -2.485 -5.473 16.602 1.00 96.62 116 ALA A N 1
ATOM 881 C CA . ALA A 1 116 ? -3.657 -5.347 15.741 1.00 96.62 116 ALA A CA 1
ATOM 882 C C . ALA A 1 116 ? -4.765 -4.524 16.421 1.00 96.62 116 ALA A C 1
ATOM 884 O O . ALA A 1 116 ? -5.354 -3.651 15.784 1.00 96.62 116 ALA A O 1
ATOM 885 N N . SER A 1 117 ? -4.980 -4.705 17.727 1.00 95.69 117 SER A N 1
ATOM 886 C CA . SER A 1 117 ? -5.941 -3.911 18.501 1.00 95.69 117 SER A CA 1
ATOM 887 C C . SER A 1 117 ? -5.720 -2.395 18.448 1.00 95.69 117 SER A C 1
ATOM 889 O O . SER A 1 117 ? -6.681 -1.651 18.628 1.00 95.69 117 SER A O 1
ATOM 891 N N . ALA A 1 118 ? -4.500 -1.917 18.171 1.00 96.94 118 ALA A N 1
ATOM 892 C CA . ALA A 1 118 ? -4.212 -0.485 18.052 1.00 96.94 118 ALA A CA 1
ATOM 893 C C . ALA A 1 118 ? -4.953 0.180 16.877 1.00 96.94 118 ALA A C 1
ATOM 895 O O . ALA A 1 118 ? -5.099 1.400 16.869 1.00 96.94 118 ALA A O 1
ATOM 896 N N . PHE A 1 119 ? -5.435 -0.611 15.912 1.00 97.69 119 PHE A N 1
ATOM 897 C CA . PHE A 1 119 ? -6.183 -0.168 14.732 1.00 97.69 119 PHE A CA 1
ATOM 898 C C . PHE A 1 119 ? -7.695 -0.405 14.851 1.00 97.69 119 PHE A C 1
ATOM 900 O O . PHE A 1 119 ? -8.404 -0.344 13.848 1.00 97.69 119 PHE A O 1
ATOM 907 N N . ALA A 1 120 ? -8.198 -0.699 16.053 1.00 96.94 120 ALA A N 1
ATOM 908 C CA . ALA A 1 120 ? -9.619 -0.912 16.302 1.00 96.94 120 ALA A CA 1
ATOM 909 C C . ALA A 1 120 ? -10.238 0.247 17.092 1.00 96.94 120 ALA A C 1
ATOM 911 O O . ALA A 1 120 ? -9.714 0.653 18.130 1.00 96.94 120 ALA A O 1
ATOM 912 N N . GLY A 1 121 ? -11.379 0.744 16.618 1.00 94.38 121 GLY A N 1
ATOM 913 C CA . GLY A 1 121 ? -12.225 1.708 17.322 1.00 94.38 121 GLY A CA 1
ATOM 914 C C . GLY A 1 121 ? -13.534 1.045 17.746 1.00 94.38 121 GLY A C 1
ATOM 915 O O . GLY A 1 121 ? -14.149 0.353 16.937 1.00 94.38 121 GLY A O 1
ATOM 916 N N . ILE A 1 122 ? -13.960 1.207 19.001 1.00 90.25 122 ILE A N 1
ATOM 917 C CA . ILE A 1 122 ? -15.179 0.570 19.534 1.00 90.25 122 ILE A CA 1
ATOM 918 C C . ILE A 1 122 ? -16.280 1.621 19.664 1.00 90.25 122 ILE A C 1
ATOM 920 O O . ILE A 1 122 ? -16.030 2.690 20.205 1.00 90.25 122 ILE A O 1
ATOM 924 N N . ALA A 1 123 ? -17.503 1.308 19.226 1.00 83.94 123 ALA A N 1
ATOM 925 C CA . ALA A 1 123 ? -18.701 2.118 19.485 1.00 83.94 123 ALA A CA 1
ATOM 926 C C . ALA A 1 123 ? -18.551 3.616 19.122 1.00 83.94 123 ALA A C 1
ATOM 928 O O . ALA A 1 123 ? -18.993 4.496 19.858 1.00 83.94 123 ALA A O 1
ATOM 929 N N . GLY A 1 124 ? -17.919 3.906 17.980 1.00 79.56 124 GLY A N 1
ATOM 930 C CA . GLY A 1 124 ? -17.699 5.275 17.495 1.00 79.56 124 GLY A CA 1
ATOM 931 C C . GLY A 1 124 ? -16.459 5.973 18.065 1.00 79.56 124 GLY A C 1
ATOM 932 O O . GLY A 1 124 ? -16.188 7.118 17.705 1.00 79.56 124 GLY A O 1
ATOM 933 N N . GLU A 1 125 ? -15.680 5.303 18.916 1.00 90.38 125 GLU A N 1
ATOM 934 C CA . GLU A 1 125 ? -14.370 5.793 19.339 1.00 90.38 125 GLU A CA 1
ATOM 935 C C . GLU A 1 125 ? -13.327 5.634 18.229 1.00 90.38 125 GLU A C 1
ATOM 937 O O . GLU A 1 125 ? -13.323 4.656 17.481 1.00 90.38 125 GLU A O 1
ATOM 942 N N . LEU A 1 126 ? -12.392 6.583 18.161 1.00 93.50 126 LEU A N 1
ATOM 943 C CA . LEU A 1 126 ? -11.224 6.469 17.291 1.00 93.50 126 LEU A CA 1
ATOM 944 C C . LEU A 1 126 ? -10.252 5.412 17.835 1.00 93.50 126 LEU A C 1
ATOM 946 O O . LEU A 1 126 ? -10.171 5.231 19.047 1.00 93.50 126 LEU A O 1
ATOM 950 N N . PRO A 1 127 ? -9.464 4.742 16.990 1.00 96.19 127 PRO A N 1
ATOM 951 C CA . PRO A 1 127 ? -8.424 3.819 17.439 1.00 96.19 127 PRO A CA 1
ATOM 952 C C . PRO A 1 127 ? -7.228 4.568 18.062 1.00 96.19 127 PRO A C 1
ATOM 954 O O . PRO A 1 127 ? -7.195 5.802 18.144 1.00 96.19 127 PRO A O 1
ATOM 957 N N . GLU A 1 128 ? -6.209 3.832 18.506 1.00 97.25 128 GLU A N 1
ATOM 958 C CA . GLU A 1 128 ? -4.906 4.426 18.844 1.00 97.25 128 GLU A CA 1
ATOM 959 C C . GLU A 1 128 ? -4.157 4.875 17.583 1.00 97.25 128 GLU A C 1
ATOM 961 O O . GLU A 1 128 ? -3.429 5.875 17.603 1.00 97.25 128 GLU A O 1
ATOM 966 N N . ARG A 1 129 ? -4.346 4.136 16.482 1.00 97.69 129 ARG A N 1
ATOM 967 C CA . ARG A 1 129 ? -3.718 4.364 15.182 1.00 97.69 129 ARG A CA 1
ATOM 968 C C . ARG A 1 129 ? -4.694 4.155 14.032 1.00 97.69 129 ARG A C 1
ATOM 970 O O . ARG A 1 129 ? -5.491 3.225 14.052 1.00 97.69 129 ARG A O 1
ATOM 977 N N . SER A 1 130 ? -4.550 4.975 12.999 1.00 96.94 130 SER A N 1
ATOM 978 C CA . SER A 1 130 ? -5.286 4.838 11.739 1.00 96.94 130 SER A CA 1
ATOM 979 C C . SER A 1 130 ? -4.308 4.662 10.580 1.00 96.94 130 SER A C 1
ATOM 981 O O . SER A 1 130 ? -3.205 5.212 10.608 1.00 96.94 130 SER A O 1
ATOM 983 N N . LEU A 1 131 ? -4.698 3.901 9.563 1.00 96.75 131 LEU A N 1
ATOM 984 C CA . LEU A 1 131 ? -3.912 3.683 8.354 1.00 96.75 131 LEU A CA 1
ATOM 985 C C . LEU A 1 131 ? -4.111 4.829 7.356 1.00 96.75 131 LEU A C 1
ATOM 987 O O . LEU A 1 131 ? -5.233 5.281 7.118 1.00 96.75 131 LEU A O 1
ATOM 991 N N . PHE A 1 132 ? -3.011 5.255 6.746 1.00 93.56 132 PHE A N 1
ATOM 992 C CA . PHE A 1 132 ? -2.961 6.177 5.612 1.00 93.56 132 PHE A CA 1
ATOM 993 C C . PHE A 1 132 ? -2.028 5.629 4.544 1.00 93.56 132 PHE A C 1
ATOM 995 O O . PHE A 1 132 ? -1.227 4.742 4.824 1.00 93.56 132 PHE A O 1
ATOM 1002 N N . VAL A 1 133 ? -2.103 6.198 3.344 1.00 91.50 133 VAL A N 1
ATOM 1003 C CA . VAL A 1 133 ? -1.129 5.947 2.283 1.00 91.50 133 VAL A CA 1
ATOM 1004 C C . VAL A 1 133 ? -0.447 7.253 1.907 1.00 91.50 133 VAL A C 1
ATOM 1006 O O . VAL A 1 133 ? -1.113 8.261 1.668 1.00 91.50 133 VAL A O 1
ATOM 1009 N N . ASP A 1 134 ? 0.879 7.221 1.857 1.00 86.62 134 ASP A N 1
ATOM 1010 C CA . ASP A 1 134 ? 1.741 8.332 1.482 1.00 86.62 134 ASP A CA 1
ATOM 1011 C C . ASP A 1 134 ? 2.777 7.842 0.468 1.00 86.62 134 ASP A C 1
ATOM 1013 O O . ASP A 1 134 ? 3.605 7.000 0.795 1.00 86.62 134 ASP A O 1
ATOM 1017 N N . VAL A 1 135 ? 2.677 8.308 -0.781 1.00 84.12 135 VAL A N 1
ATOM 1018 C CA . VAL A 1 135 ? 3.572 7.951 -1.905 1.00 84.12 135 VAL A CA 1
ATOM 1019 C C . VAL A 1 135 ? 3.936 6.452 -1.929 1.00 84.12 135 VAL A C 1
ATOM 1021 O O . VAL A 1 135 ? 5.083 6.062 -1.734 1.00 84.12 135 VAL A O 1
ATOM 1024 N N . GLY A 1 136 ? 2.928 5.591 -2.094 1.00 87.88 136 GLY A N 1
ATOM 1025 C CA . GLY A 1 136 ? 3.112 4.133 -2.133 1.00 87.88 136 GLY A CA 1
ATOM 1026 C C . GLY A 1 136 ? 3.354 3.469 -0.771 1.00 87.88 136 GLY A C 1
ATOM 1027 O O . GLY A 1 136 ? 3.406 2.246 -0.689 1.00 87.88 136 GLY A O 1
ATOM 1028 N N . SER A 1 137 ? 3.453 4.232 0.318 1.00 91.19 137 SER A N 1
ATOM 1029 C CA . SER A 1 137 ? 3.695 3.704 1.664 1.00 91.19 137 SER A CA 1
ATOM 1030 C C . SER A 1 137 ? 2.458 3.724 2.535 1.00 91.19 137 SER A C 1
ATOM 1032 O O . SER A 1 137 ? 1.880 4.782 2.768 1.00 91.19 137 SER A O 1
ATOM 1034 N N . VAL A 1 138 ? 2.082 2.572 3.089 1.00 93.81 138 VAL A N 1
ATOM 1035 C CA . VAL A 1 138 ? 1.089 2.516 4.163 1.00 93.81 138 VAL A CA 1
ATOM 1036 C C . VAL A 1 138 ? 1.752 2.981 5.459 1.00 93.81 138 VAL A C 1
ATOM 1038 O O . VAL A 1 138 ? 2.804 2.474 5.852 1.00 93.81 138 VAL A O 1
ATOM 1041 N N . VAL A 1 139 ? 1.136 3.942 6.143 1.00 94.12 139 VAL A N 1
ATOM 1042 C CA . VAL A 1 139 ? 1.637 4.520 7.397 1.00 94.12 139 VAL A CA 1
ATOM 1043 C C . VAL A 1 139 ? 0.585 4.438 8.500 1.00 94.12 139 VAL A C 1
ATOM 1045 O O . VAL A 1 139 ? -0.614 4.538 8.245 1.00 94.12 139 VAL A O 1
ATOM 1048 N N . ALA A 1 140 ? 1.037 4.256 9.744 1.00 95.94 140 ALA A N 1
ATOM 1049 C CA . ALA A 1 140 ? 0.177 4.165 10.922 1.00 95.94 140 ALA A CA 1
ATOM 1050 C C . ALA A 1 140 ? 0.208 5.470 11.731 1.00 95.94 140 ALA A C 1
ATOM 1052 O O . ALA A 1 140 ? 1.097 5.683 12.563 1.00 95.94 140 ALA A O 1
ATOM 1053 N N . GLU A 1 141 ? -0.789 6.322 11.522 1.00 95.12 141 GLU A N 1
ATOM 1054 C CA . GLU A 1 141 ? -0.897 7.637 12.153 1.00 95.12 141 GLU A CA 1
ATOM 1055 C C . GLU A 1 141 ? -1.455 7.549 13.576 1.00 95.12 141 GLU A C 1
ATOM 1057 O O . GLU A 1 141 ? -2.574 7.054 13.759 1.00 95.12 141 GLU A O 1
ATOM 1062 N N . PRO A 1 142 ? -0.727 8.041 14.594 1.00 96.06 142 PRO A N 1
ATOM 1063 C CA . PRO A 1 142 ? -1.184 8.005 15.976 1.00 96.06 142 PRO A CA 1
ATOM 1064 C C . PRO A 1 142 ? -2.323 8.998 16.222 1.00 96.06 142 PRO A C 1
ATOM 1066 O O . PRO A 1 142 ? -2.436 10.008 15.531 1.00 96.06 142 PRO A O 1
ATOM 1069 N N . ARG A 1 143 ? -3.105 8.774 17.282 1.00 92.38 143 ARG A N 1
ATOM 1070 C CA . ARG A 1 143 ? -4.253 9.619 17.662 1.00 92.38 143 ARG A CA 1
ATOM 1071 C C . ARG A 1 143 ? -3.967 11.126 17.752 1.00 92.38 143 ARG A C 1
ATOM 1073 O O . ARG A 1 143 ? -4.853 11.932 17.493 1.00 92.38 143 ARG A O 1
ATOM 1080 N N . GLY A 1 144 ? -2.740 11.514 18.102 1.00 90.44 144 GLY A N 1
ATOM 1081 C CA . GLY A 1 144 ? -2.324 12.920 18.181 1.00 90.44 144 GLY A CA 1
ATOM 1082 C C . GLY A 1 144 ? -2.044 13.596 16.832 1.00 90.44 144 GLY A C 1
ATOM 1083 O O . GLY A 1 144 ? -1.857 14.810 16.798 1.00 90.44 144 GLY A O 1
ATOM 1084 N N . ALA A 1 145 ? -1.985 12.848 15.727 1.00 92.88 145 ALA A N 1
ATOM 1085 C CA . ALA A 1 145 ? -1.676 13.407 14.418 1.00 92.88 145 ALA A CA 1
ATOM 1086 C C . ALA A 1 145 ? -2.879 14.172 13.831 1.00 92.88 145 ALA A C 1
ATOM 1088 O O . ALA A 1 145 ? -4.005 13.670 13.885 1.00 92.88 145 ALA A O 1
ATOM 1089 N N . PRO A 1 146 ? -2.670 15.333 13.176 1.00 90.25 146 PRO A N 1
ATOM 1090 C CA . PRO A 1 146 ? -3.761 16.135 12.613 1.00 90.25 146 PRO A CA 1
ATOM 1091 C C . PRO A 1 146 ? -4.652 15.370 11.628 1.00 90.25 146 PRO A C 1
ATOM 1093 O O . PRO A 1 146 ? -5.864 15.585 11.586 1.00 90.25 146 PRO A O 1
ATOM 1096 N N . ARG A 1 147 ? -4.056 14.457 10.844 1.00 90.81 147 ARG A N 1
ATOM 1097 C CA . ARG A 1 147 ? -4.789 13.660 9.857 1.00 90.81 147 ARG A CA 1
ATOM 1098 C C . ARG A 1 147 ? -5.522 12.461 10.456 1.00 90.81 147 ARG A C 1
ATOM 1100 O O . ARG A 1 147 ? -6.491 12.034 9.851 1.00 90.81 147 ARG A O 1
ATOM 1107 N N . HIS A 1 148 ? -5.165 11.983 11.652 1.00 91.56 148 HIS A N 1
ATOM 1108 C CA . HIS A 1 148 ? -5.605 10.700 12.227 1.00 91.56 148 HIS A CA 1
ATOM 1109 C C . HIS A 1 148 ? -7.107 10.392 12.106 1.00 91.56 148 HIS A C 1
ATOM 1111 O O . HIS A 1 148 ? -7.478 9.277 11.734 1.00 91.56 148 HIS A O 1
ATOM 1117 N N . ARG A 1 149 ? -7.970 11.381 12.383 1.00 91.31 149 ARG A N 1
ATOM 1118 C CA . ARG A 1 149 ? -9.440 11.234 12.356 1.00 91.31 149 ARG A CA 1
ATOM 1119 C C . ARG A 1 149 ? -10.015 10.850 10.992 1.00 91.31 149 ARG A C 1
ATOM 1121 O O . ARG A 1 149 ? -11.172 10.459 10.914 1.00 91.31 149 ARG A O 1
ATOM 1128 N N . TYR A 1 150 ? -9.230 11.023 9.936 1.00 91.06 150 TYR A N 1
ATOM 1129 C CA . TYR A 1 150 ? -9.621 10.743 8.563 1.00 91.06 150 TYR A CA 1
ATOM 1130 C C . TYR A 1 150 ? -9.099 9.410 8.053 1.00 91.06 150 TYR A C 1
ATOM 1132 O O . TYR A 1 150 ? -9.315 9.134 6.889 1.00 91.06 150 TYR A O 1
ATOM 1140 N N . GLY A 1 151 ? -8.370 8.641 8.864 1.00 92.88 151 GLY A N 1
ATOM 1141 C CA . GLY A 1 151 ? -7.688 7.435 8.406 1.00 92.88 151 GLY A CA 1
ATOM 1142 C C . GLY A 1 151 ? -8.570 6.200 8.456 1.00 92.88 151 GLY A C 1
ATOM 1143 O O . GLY A 1 151 ? -9.625 6.187 9.087 1.00 92.88 151 GLY A O 1
ATOM 1144 N N . VAL A 1 152 ? -8.082 5.131 7.838 1.00 95.75 152 VAL A N 1
ATOM 1145 C CA . VAL A 1 152 ? -8.749 3.828 7.814 1.00 95.75 152 VAL A CA 1
ATOM 1146 C C . VAL A 1 152 ? -8.460 3.065 9.099 1.00 95.75 152 VAL A C 1
ATOM 1148 O O . VAL A 1 152 ? -7.310 2.951 9.523 1.00 95.75 152 VAL A O 1
ATOM 1151 N N . TYR A 1 153 ? -9.498 2.508 9.709 1.00 96.75 153 TYR A N 1
ATOM 1152 C CA . TYR A 1 153 ? -9.379 1.659 10.887 1.00 96.75 153 TYR A CA 1
ATOM 1153 C C . TYR A 1 153 ? -10.545 0.673 10.969 1.00 96.75 153 TYR A C 1
ATOM 1155 O O . TYR A 1 153 ? -11.568 0.842 10.304 1.00 96.75 153 TYR A O 1
ATOM 1163 N N . CYS A 1 154 ? -10.389 -0.365 11.786 1.00 96.69 154 CYS A N 1
ATOM 1164 C CA . CYS A 1 154 ? -11.425 -1.361 12.011 1.00 96.69 154 CYS A CA 1
ATOM 1165 C C . CYS A 1 154 ? -12.455 -0.809 13.007 1.00 96.69 154 CYS A C 1
ATOM 1167 O O . CYS A 1 154 ? -12.206 -0.762 14.215 1.00 96.69 154 CYS A O 1
ATOM 1169 N N . ALA A 1 155 ? -13.604 -0.361 12.506 1.00 95.00 155 ALA A N 1
ATOM 1170 C CA . ALA A 1 155 ? -14.718 0.063 13.346 1.00 95.00 155 ALA A CA 1
ATOM 1171 C C . ALA A 1 155 ? -15.491 -1.163 13.857 1.00 95.00 155 ALA A C 1
ATOM 1173 O O . ALA A 1 155 ? -15.946 -1.998 13.077 1.00 95.00 155 ALA A O 1
ATOM 1174 N N . LEU A 1 156 ? -15.633 -1.277 15.176 1.00 93.75 156 LEU A N 1
ATOM 1175 C CA . LEU A 1 156 ? -16.314 -2.379 15.848 1.00 93.75 156 LEU A CA 1
ATOM 1176 C C . LEU A 1 156 ? -17.545 -1.855 16.593 1.00 93.75 156 LEU A C 1
ATOM 1178 O O . LEU A 1 156 ? -17.430 -0.981 17.452 1.00 93.75 156 LEU A O 1
ATOM 1182 N N . ASP A 1 157 ? -18.713 -2.447 16.340 1.00 89.75 157 ASP A N 1
ATOM 1183 C CA . ASP A 1 157 ? -19.965 -2.051 17.010 1.00 89.75 157 ASP A CA 1
ATOM 1184 C C . ASP A 1 157 ? -19.921 -2.290 18.526 1.00 89.75 157 ASP A C 1
ATOM 1186 O O . ASP A 1 157 ? -20.474 -1.536 19.324 1.00 89.75 157 ASP A O 1
ATOM 1190 N N . ARG A 1 158 ? -19.246 -3.367 18.936 1.00 87.12 158 ARG A N 1
ATOM 1191 C CA . ARG A 1 158 ? -19.050 -3.768 20.332 1.00 87.12 158 ARG A CA 1
ATOM 1192 C C . ARG A 1 158 ? -17.686 -4.410 20.492 1.00 87.12 158 ARG A C 1
ATOM 1194 O O . ARG A 1 158 ? -17.150 -4.951 19.529 1.00 87.12 158 ARG A O 1
ATOM 1201 N N . ARG A 1 159 ? -17.155 -4.431 21.717 1.00 84.44 159 ARG A N 1
ATOM 1202 C CA . ARG A 1 159 ? -15.895 -5.125 22.011 1.00 84.44 159 ARG A CA 1
ATOM 1203 C C . ARG A 1 159 ? -16.061 -6.640 21.777 1.00 84.44 159 ARG A C 1
ATOM 1205 O O . ARG A 1 159 ? -16.830 -7.269 22.510 1.00 84.44 159 ARG A O 1
ATOM 1212 N N . PRO A 1 160 ? -15.392 -7.242 20.775 1.00 85.12 160 PRO A N 1
ATOM 1213 C CA . PRO A 1 160 ? -15.384 -8.689 20.601 1.00 85.12 160 PRO A CA 1
ATOM 1214 C C . PRO A 1 160 ? -14.532 -9.354 21.690 1.00 85.12 160 PRO A C 1
ATOM 1216 O O . PRO A 1 160 ? -13.721 -8.702 22.347 1.00 85.12 160 PRO A O 1
ATOM 1219 N N . GLY A 1 161 ? -14.690 -10.672 21.847 1.00 86.06 161 GLY A N 1
ATOM 1220 C CA . GLY A 1 161 ? -13.822 -11.462 22.728 1.00 86.06 161 GLY A CA 1
ATOM 1221 C C . GLY A 1 161 ? -12.362 -11.502 22.260 1.00 86.06 161 GLY A C 1
ATOM 1222 O O . GLY A 1 161 ? -11.468 -11.622 23.088 1.00 86.06 161 GLY A O 1
ATOM 1223 N N . ASP A 1 162 ? -12.128 -11.346 20.952 1.00 93.44 162 ASP A N 1
ATOM 1224 C CA . ASP A 1 162 ? -10.800 -11.279 20.341 1.00 93.44 162 ASP A CA 1
ATOM 1225 C C . ASP A 1 162 ? -10.760 -10.140 19.305 1.00 93.44 162 ASP A C 1
ATOM 1227 O O . ASP A 1 162 ? -11.262 -10.266 18.183 1.00 93.44 162 ASP A O 1
ATOM 1231 N N . VAL A 1 163 ? -10.224 -8.990 19.722 1.00 93.81 163 VAL A N 1
ATOM 1232 C CA . VAL A 1 163 ? -10.087 -7.788 18.880 1.00 93.81 163 VAL A CA 1
ATOM 1233 C C . VAL A 1 163 ? -9.046 -8.011 17.787 1.00 93.81 163 VAL A C 1
ATOM 1235 O O . VAL A 1 163 ? -9.258 -7.606 16.646 1.00 93.81 163 VAL A O 1
ATOM 1238 N N . ASP A 1 164 ? -7.954 -8.698 18.108 1.00 95.19 164 ASP A N 1
ATOM 1239 C CA . ASP A 1 164 ? -6.859 -8.947 17.176 1.00 95.19 164 ASP A CA 1
ATOM 1240 C C . ASP A 1 164 ? -7.327 -9.784 15.986 1.00 95.19 164 ASP A C 1
ATOM 1242 O O . ASP A 1 164 ? -7.043 -9.449 14.832 1.00 95.19 164 ASP A O 1
ATOM 1246 N N . LEU A 1 165 ? -8.099 -10.842 16.247 1.00 95.44 165 LEU A N 1
ATOM 1247 C CA . LEU A 1 165 ? -8.700 -11.652 15.191 1.00 95.44 165 LEU A CA 1
ATOM 1248 C C . LEU A 1 165 ? -9.684 -10.845 14.337 1.00 95.44 165 LEU A C 1
ATOM 1250 O O . LEU A 1 165 ? -9.724 -11.028 13.118 1.00 95.44 165 LEU A O 1
ATOM 1254 N N . ALA A 1 166 ? -10.475 -9.958 14.947 1.00 96.25 166 ALA A N 1
ATOM 1255 C CA . ALA A 1 166 ? -11.413 -9.110 14.215 1.00 96.25 166 ALA A CA 1
ATOM 1256 C C . ALA A 1 166 ? -10.681 -8.170 13.242 1.00 96.25 166 ALA A C 1
ATOM 1258 O O . ALA A 1 166 ? -11.033 -8.129 12.063 1.00 96.25 166 ALA A O 1
ATOM 1259 N N . VAL A 1 167 ? -9.616 -7.506 13.702 1.00 97.44 167 VAL A N 1
ATOM 1260 C CA . VAL A 1 167 ? -8.792 -6.608 12.876 1.00 97.44 167 VAL A CA 1
ATOM 1261 C C . VAL A 1 167 ? -8.091 -7.369 11.751 1.00 97.44 167 VAL A C 1
ATOM 1263 O O . VAL A 1 167 ? -8.092 -6.919 10.608 1.00 97.44 167 VAL A O 1
ATOM 1266 N N . ARG A 1 168 ? -7.530 -8.553 12.027 1.00 96.88 168 ARG A N 1
ATOM 1267 C CA . ARG A 1 168 ? -6.904 -9.378 10.976 1.00 96.88 168 ARG A CA 1
ATOM 1268 C C . ARG A 1 168 ? -7.914 -9.791 9.910 1.00 96.88 168 ARG A C 1
ATOM 1270 O O . ARG A 1 168 ? -7.634 -9.653 8.729 1.00 96.88 168 ARG A O 1
ATOM 1277 N N . ARG A 1 169 ? -9.121 -10.202 10.311 1.00 96.94 169 ARG A N 1
ATOM 1278 C CA . ARG A 1 169 ? -10.202 -10.536 9.368 1.00 96.94 169 ARG A CA 1
ATOM 1279 C C . ARG A 1 169 ? -10.691 -9.337 8.566 1.00 96.94 169 ARG A C 1
ATOM 1281 O O . ARG A 1 169 ? -11.131 -9.534 7.441 1.00 96.94 169 ARG A O 1
ATOM 1288 N N . TRP A 1 170 ? -10.689 -8.145 9.153 1.00 97.31 170 TRP A N 1
ATOM 1289 C CA . TRP A 1 170 ? -11.014 -6.897 8.461 1.00 97.31 170 TRP A CA 1
ATOM 1290 C C . TRP A 1 170 ? -9.987 -6.595 7.360 1.00 97.31 170 TRP A C 1
ATOM 1292 O O . TRP A 1 170 ? -10.369 -6.292 6.232 1.00 97.31 170 TRP A O 1
ATOM 1302 N N . LEU A 1 171 ? -8.694 -6.793 7.644 1.00 97.62 171 LEU A N 1
ATOM 1303 C CA . LEU A 1 171 ? -7.642 -6.706 6.629 1.00 97.62 171 LEU A CA 1
ATOM 1304 C C . LEU A 1 171 ? -7.797 -7.796 5.556 1.00 97.62 171 LEU A C 1
ATOM 1306 O O . LEU A 1 171 ? -7.896 -7.490 4.375 1.00 97.62 171 LEU A O 1
ATOM 1310 N N . ASP A 1 172 ? -7.887 -9.066 5.960 1.00 96.69 172 ASP A N 1
ATOM 1311 C CA . ASP A 1 172 ? -7.911 -10.207 5.034 1.00 96.69 172 ASP A CA 1
ATOM 1312 C C . ASP A 1 172 ? -9.148 -10.202 4.115 1.00 96.69 172 ASP A C 1
ATOM 1314 O O . ASP A 1 172 ? -9.083 -10.663 2.973 1.00 96.69 172 ASP A O 1
ATOM 1318 N N . ARG A 1 173 ? -10.277 -9.643 4.572 1.00 97.38 173 ARG A N 1
ATOM 1319 C CA . ARG A 1 173 ? -11.477 -9.461 3.739 1.00 97.38 173 ARG A CA 1
ATOM 1320 C C . ARG A 1 173 ? -11.352 -8.332 2.717 1.00 97.38 173 ARG A C 1
ATOM 1322 O O . ARG A 1 173 ? -12.134 -8.317 1.773 1.00 97.38 173 ARG A O 1
ATOM 1329 N N . GLY A 1 174 ? -10.352 -7.462 2.846 1.00 97.19 174 GLY A N 1
ATOM 1330 C CA . GLY A 1 174 ? -10.136 -6.316 1.960 1.00 97.19 174 GLY A CA 1
ATOM 1331 C C . GLY A 1 174 ? -10.866 -5.049 2.402 1.00 97.19 174 GLY A C 1
ATOM 1332 O O . GLY A 1 174 ? -10.724 -4.019 1.757 1.00 97.19 174 GLY A O 1
ATOM 1333 N N . GLU A 1 175 ? -11.576 -5.076 3.531 1.00 97.44 175 GLU A N 1
ATOM 1334 C CA . GLU A 1 175 ? -12.344 -3.926 4.025 1.00 97.44 175 GLU A CA 1
ATOM 1335 C C . GLU A 1 175 ? -11.431 -2.726 4.346 1.00 97.44 175 GLU A C 1
ATOM 1337 O O . GLU A 1 175 ? -11.804 -1.570 4.144 1.00 97.44 175 GLU A O 1
ATOM 1342 N N . ALA A 1 176 ? -10.202 -2.987 4.806 1.00 97.19 176 ALA A N 1
ATOM 1343 C CA . ALA A 1 176 ? -9.188 -1.951 4.994 1.00 97.19 176 ALA A CA 1
ATOM 1344 C C . ALA A 1 176 ? -8.772 -1.296 3.662 1.00 97.19 176 ALA A C 1
ATOM 1346 O O . ALA A 1 176 ? -8.633 -0.075 3.578 1.00 97.19 176 ALA A O 1
ATOM 1347 N N . TYR A 1 177 ? -8.600 -2.103 2.615 1.00 97.19 177 TYR A N 1
ATOM 1348 C CA . TYR A 1 177 ? -8.220 -1.631 1.288 1.00 97.19 177 TYR A CA 1
ATOM 1349 C C . TYR A 1 177 ? -9.349 -0.827 0.626 1.00 97.19 177 TYR A C 1
ATOM 1351 O O . TYR A 1 177 ? -9.105 0.256 0.095 1.00 97.19 177 TYR A O 1
ATOM 1359 N N . ASP A 1 178 ? -10.594 -1.289 0.750 1.00 95.88 178 ASP A N 1
ATOM 1360 C CA . ASP A 1 178 ? -11.773 -0.561 0.270 1.00 95.88 178 ASP A CA 1
ATOM 1361 C C . ASP A 1 178 ? -11.905 0.800 0.965 1.00 95.88 178 ASP A C 1
ATOM 1363 O O . ASP A 1 178 ? -12.156 1.820 0.319 1.00 95.88 178 ASP A O 1
ATOM 1367 N N . GLY A 1 179 ? -11.652 0.844 2.279 1.00 95.00 179 GLY A N 1
ATOM 1368 C CA . GLY A 1 179 ? -11.566 2.095 3.026 1.00 95.00 179 GLY A CA 1
ATOM 1369 C C . GLY A 1 179 ? -10.470 3.020 2.486 1.00 95.00 179 GLY A C 1
ATOM 1370 O O . GLY A 1 179 ? -10.700 4.219 2.324 1.00 95.00 179 GLY A O 1
ATOM 1371 N N . TYR A 1 180 ? -9.296 2.474 2.154 1.00 94.50 180 TYR A N 1
ATOM 1372 C CA . TYR A 1 180 ? -8.198 3.236 1.554 1.00 94.50 180 TYR A CA 1
ATOM 1373 C C . TYR A 1 180 ? -8.599 3.872 0.219 1.00 94.50 180 TYR A C 1
ATOM 1375 O O . TYR A 1 180 ? -8.398 5.080 0.037 1.00 94.50 180 TYR A O 1
ATOM 1383 N N . LEU A 1 181 ? -9.200 3.097 -0.682 1.00 92.88 181 LEU A N 1
ATOM 1384 C CA . LEU A 1 181 ? -9.687 3.613 -1.958 1.00 92.88 181 LEU A CA 1
ATOM 1385 C C . LEU A 1 181 ? -10.767 4.679 -1.747 1.00 92.88 181 LEU A C 1
ATOM 1387 O O . LEU A 1 181 ? -10.698 5.746 -2.358 1.00 92.88 181 LEU A O 1
ATOM 1391 N N . GLY A 1 182 ? -11.702 4.441 -0.822 1.00 89.44 182 GLY A N 1
ATOM 1392 C CA . GLY A 1 182 ? -12.775 5.371 -0.461 1.00 89.44 182 GLY A CA 1
ATOM 1393 C C . GLY A 1 182 ? -12.277 6.747 -0.004 1.00 89.44 182 GLY A C 1
ATOM 1394 O O . GLY A 1 182 ? -12.842 7.770 -0.388 1.00 89.44 182 GLY A O 1
ATOM 1395 N N . MET A 1 183 ? -11.177 6.802 0.750 1.00 85.75 183 MET A N 1
ATOM 1396 C CA . MET A 1 183 ? -10.562 8.072 1.167 1.00 85.75 183 MET A CA 1
ATOM 1397 C C . MET A 1 183 ? -9.903 8.844 0.020 1.00 85.75 183 MET A C 1
ATOM 1399 O O . MET A 1 183 ? -9.691 10.051 0.132 1.00 85.75 183 MET A O 1
ATOM 1403 N N . ASN A 1 184 ? -9.546 8.160 -1.068 1.00 78.69 184 ASN A N 1
ATOM 1404 C CA . ASN A 1 184 ? -8.749 8.714 -2.159 1.00 78.69 184 ASN A CA 1
ATOM 1405 C C . ASN A 1 184 ? -9.512 8.766 -3.494 1.00 78.69 184 ASN A C 1
ATOM 1407 O O . ASN A 1 184 ? -8.897 8.963 -4.540 1.00 78.69 184 ASN A O 1
ATOM 1411 N N . VAL A 1 185 ? -10.846 8.652 -3.479 1.00 66.88 185 VAL A N 1
ATOM 1412 C CA . VAL A 1 185 ? -11.681 8.683 -4.696 1.00 66.88 185 VAL A CA 1
ATOM 1413 C C . VAL A 1 185 ? -11.417 9.939 -5.536 1.00 66.88 185 VAL A C 1
ATOM 1415 O O . VAL A 1 185 ? -11.227 9.836 -6.743 1.00 66.88 185 VAL A O 1
ATOM 1418 N N . CYS A 1 186 ? -11.301 11.115 -4.908 1.00 61.44 186 CYS A N 1
ATOM 1419 C CA . CYS A 1 186 ? -10.996 12.369 -5.612 1.00 61.44 186 CYS A CA 1
ATOM 1420 C C . CYS A 1 186 ? -9.553 12.455 -6.141 1.00 61.44 186 CYS A C 1
ATOM 1422 O O . CYS A 1 186 ? -9.222 13.398 -6.846 1.00 61.44 186 CYS A O 1
ATOM 1424 N N . ARG A 1 187 ? -8.659 11.536 -5.768 1.00 65.56 187 ARG A N 1
ATOM 1425 C CA . ARG A 1 187 ? -7.272 11.520 -6.252 1.00 65.56 187 ARG A CA 1
ATOM 1426 C C . ARG A 1 187 ? -7.113 10.648 -7.496 1.00 65.56 187 ARG A C 1
ATOM 1428 O O . ARG A 1 187 ? -6.265 10.957 -8.323 1.00 65.56 187 ARG A O 1
ATOM 1435 N N . TYR A 1 188 ? -7.913 9.589 -7.618 1.00 61.16 188 TYR A N 1
ATOM 1436 C CA . TYR A 1 188 ? -7.729 8.557 -8.644 1.00 61.16 188 TYR A CA 1
ATOM 1437 C C . TYR A 1 188 ? -8.821 8.530 -9.733 1.00 61.16 188 TYR A C 1
ATOM 1439 O O . TYR A 1 188 ? -8.610 7.890 -10.754 1.00 61.16 188 TYR A O 1
ATOM 1447 N N . ASN A 1 189 ? -9.949 9.236 -9.559 1.00 54.59 189 ASN A N 1
ATOM 1448 C CA . ASN A 1 189 ? -11.061 9.294 -10.529 1.00 54.59 189 ASN A CA 1
ATOM 1449 C C . ASN A 1 189 ? -11.294 10.701 -11.136 1.00 54.59 189 ASN A C 1
ATOM 1451 O O . ASN A 1 189 ? -12.439 11.051 -11.430 1.00 54.59 189 ASN A O 1
ATOM 1455 N N . CYS A 1 190 ? -10.246 11.520 -11.284 1.00 46.75 190 CYS A N 1
ATOM 1456 C CA . CYS A 1 190 ? -10.336 12.868 -11.871 1.00 46.75 190 CYS A CA 1
ATOM 1457 C C . CYS A 1 190 ? -9.882 12.905 -13.329 1.00 46.75 190 CYS A C 1
ATOM 1459 O O . CYS A 1 190 ? -8.819 12.314 -13.615 1.00 46.75 190 CYS A O 1
#

pLDDT: mean 82.14, std 18.99, range [26.89, 97.69]

Foldseek 3Di:
DDDDFDWDWDADPVGIWIFTQDWACALVQQLVLLVVAPPDDDLQWFWFCPQRGHIDTDGQPDLRGLGGRDPDDPDPPSVVCSVCVRVSLLVSVQADPRDLSLQLSQVVVVCVVPPLQQQEAEQPGFHQWFWADDSSGIDTHGPPDPCGVLGFGHYHDHDDPDSRVSSNVCSVVCVSVVSHCVSCVVRHVD

Radius of gyration: 18.49 Å; chains: 1; bounding box: 43×34×51 Å

Secondary structure (DSSP, 8-state):
------EEEEEETTEEEEEEPSSS--HHHHHHHHHHS-----TTPEEEEETTTEEEEE-TTSTTEEE-----TTS-HHHHHHHTHHHHHHHHHHHPPPPHHHHHHHHHHHHHHH-GGGGEEETT---SEEEEEETTEEEEEETTSTTGGGSB-EEESS--S-HHHHHHHHHHHTHHHHHHHHHTHHHH--